Protein AF-A0A6V7ILH0-F1 (afdb_monomer)

pLDDT: mean 82.5, std 19.29, range [26.38, 97.38]

InterPro domains:
  IPR001412 Aminoacyl-tRNA synthetase, class I, conserved site [PS00178] (228-239)
  IPR007638 Glutaminyl-tRNA synthetase, class Ib, non-specific RNA-binding domain 2 [PF04557] (127-212)
  IPR007639 Glutaminyl-tRNA synthetase, class Ib, non-specific RNA-binding domain, N-terminal [PF04558] (7-124)
  IPR014729 Rossmann-like alpha/beta/alpha sandwich fold [G3DSA:3.40.50.620] (177-258)
  IPR020058 Glutamyl/glutaminyl-tRNA synthetase, class Ib, catalytic domain [PF00749] (221-258)
  IPR042558 Glutaminyl-tRNA synthetase, class Ib, non-specific RNA-binding domain, N-terminal, subdomain 1 [G3DSA:1.10.8.1290] (1-77)
  IPR042559 Glutaminyl-tRNA synthetase, class Ib, non-specific RNA-binding domain, N-terminal, subdomain 2 [G3DSA:1.10.10.2420] (79-148)
  IPR050132 Glutamine/Glutamate--tRNA Ligase [PTHR43097] (15-258)

Foldseek 3Di:
DPPPDDPDDPQLVVLLVLLVVPADPLCVVCNVVVNVCSVVCQQRDSLLSVQLRVVCVVQSPHDDPPVVSSVSSVRPPDDDLVNLLVLLVVVCVVCVVVCQVCPLVDDCPVVLVVSCVVVVPDDSVSNVVSNVVVSCVSRFFDDVVSVPDDDDDDDDDDDDDDDDDDDDDDDDDDDDDDDLLNVLLPDDDDFQLRQVPDPPDDDDPCSNVVSVVSCRGQVRADEFEDDDDPPDDDDPVVVVVCSNGCSNRVSGVHDYYD

Sequence (258 aa):
AKKHVDPIPQDIGILLYHLASKIKNQIINKIDFITAYIAQKKLDTTQRVDAALAHLLDTINQEINIESFEEACGVGVIVTPEQIESEIEKLIKKNIDEIKTKRYKFNAGPLMQEVRSNLKWADGKAIKNEIDLQILDILGPKTEADLAKPVKQKIKQPVEKKIDEIKKNDNSTAPTAKTIAEVMAKVQFHKPGENYKTEGYVVTPNTHRLLEEHLKITGGKVITRFPPEPNGILHIGHAKAININFGYAAANNGICYL

Secondary structure (DSSP, 8-state):
----PPPPPHHHHHHHHHHHHH--GGGGGGHHHHHHHHHTTSS-SHHHHHHHHHHHHHTTTS---HHHHHHHTTTT-PPPHHHHHHHHHHHHHHTHHHHHHHGGGS--HHHHHHHHHHSTTS-HHHHHHHHHHHHHHHH-SPPHHHHS--------------PPP----------S---HHHHHTTS-PPPTT-GGGSTTPPP-TTHHHHHHHHHHHHTT--EEE----TT----HHHHHHHHHHHHHHHHTT-EEE-

Structure (mmCIF, N/CA/C/O backbone):
data_AF-A0A6V7ILH0-F1
#
_entry.id   AF-A0A6V7ILH0-F1
#
loop_
_atom_site.group_PDB
_atom_site.id
_atom_site.type_symbol
_atom_site.label_atom_id
_atom_site.label_alt_id
_atom_site.label_comp_id
_atom_site.label_asym_id
_atom_site.label_entity_id
_atom_site.label_seq_id
_atom_site.pdbx_PDB_ins_code
_atom_site.Cartn_x
_atom_site.Cartn_y
_atom_site.Cartn_z
_atom_site.occupancy
_atom_site.B_iso_or_equiv
_atom_site.auth_seq_id
_atom_site.auth_comp_id
_atom_site.auth_asym_id
_atom_site.auth_atom_id
_atom_site.pdbx_PDB_model_num
ATOM 1 N N . ALA A 1 1 ? -32.234 -22.946 17.025 1.00 43.12 1 ALA A N 1
ATOM 2 C CA . ALA A 1 1 ? -31.497 -22.579 15.799 1.00 43.12 1 ALA A CA 1
ATOM 3 C C . ALA A 1 1 ? -30.035 -22.336 16.162 1.00 43.12 1 ALA A C 1
ATOM 5 O O . ALA A 1 1 ? -29.751 -21.371 16.861 1.00 43.12 1 ALA A O 1
ATOM 6 N N . LYS A 1 2 ? -29.115 -23.238 15.790 1.00 48.00 2 LYS A N 1
ATOM 7 C CA . LYS A 1 2 ? -27.675 -22.985 15.948 1.00 48.00 2 LYS A CA 1
ATOM 8 C C . LYS A 1 2 ? -27.310 -21.906 14.928 1.00 48.00 2 LYS A C 1
ATOM 10 O O . LYS A 1 2 ? -27.359 -22.182 13.735 1.00 48.00 2 LYS A O 1
ATOM 15 N N . LYS A 1 3 ? -27.043 -20.675 15.377 1.00 52.16 3 LYS A N 1
ATOM 16 C CA . LYS A 1 3 ? -26.452 -19.649 14.509 1.00 52.16 3 LYS A CA 1
ATOM 17 C C . LYS A 1 3 ? -25.131 -20.232 14.005 1.00 52.16 3 LYS A C 1
ATOM 19 O O . LYS A 1 3 ? -24.259 -20.518 14.820 1.00 52.16 3 LYS A O 1
ATOM 24 N N . HIS A 1 4 ? -25.024 -20.482 12.703 1.00 53.94 4 HIS A N 1
ATOM 25 C CA . HIS A 1 4 ? -23.733 -20.720 12.068 1.00 53.94 4 HIS A CA 1
ATOM 26 C C . HIS A 1 4 ? -22.926 -19.439 12.285 1.00 53.94 4 HIS A C 1
ATOM 28 O O . HIS A 1 4 ? -23.247 -18.404 11.712 1.00 53.94 4 HIS A O 1
ATOM 34 N N . VAL A 1 5 ? -21.984 -19.479 13.224 1.00 70.81 5 VAL A N 1
ATOM 35 C CA . VAL A 1 5 ? -21.010 -18.408 13.409 1.00 70.81 5 VAL A CA 1
ATOM 36 C C . VAL A 1 5 ? -19.870 -18.752 12.471 1.00 70.81 5 VAL A C 1
ATOM 38 O O . VAL A 1 5 ? -19.295 -19.837 12.585 1.00 70.81 5 VAL A O 1
ATOM 41 N N . ASP A 1 6 ? -19.610 -17.874 11.508 1.00 77.81 6 ASP A N 1
ATOM 42 C CA . ASP A 1 6 ? -18.489 -18.043 10.595 1.00 77.81 6 ASP A CA 1
ATOM 43 C C . ASP A 1 6 ? -17.178 -18.159 11.390 1.00 77.81 6 ASP A C 1
ATOM 45 O 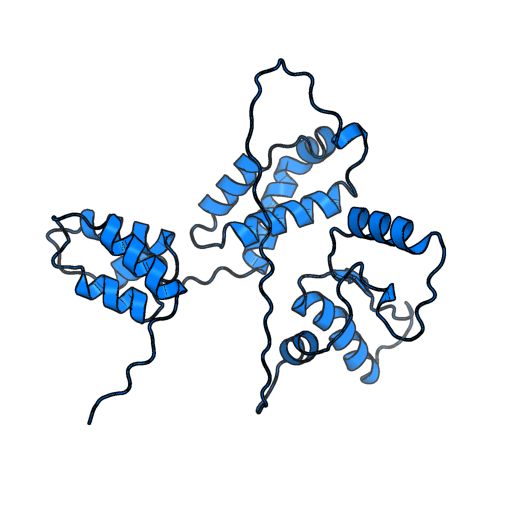O . ASP A 1 6 ? -17.027 -17.526 12.443 1.00 77.81 6 ASP A O 1
ATOM 49 N N . PRO A 1 7 ? -16.231 -18.994 10.933 1.00 85.56 7 PRO A N 1
ATOM 50 C CA . PRO A 1 7 ? -14.952 -19.148 11.607 1.00 85.56 7 PRO A CA 1
ATOM 51 C C . PRO A 1 7 ? -14.226 -17.802 11.685 1.00 85.56 7 PRO A C 1
ATOM 53 O O . PRO A 1 7 ? -14.228 -17.025 10.730 1.00 85.56 7 PRO A O 1
ATOM 56 N N . ILE A 1 8 ? -13.593 -17.537 12.832 1.00 85.38 8 ILE A N 1
ATOM 57 C CA . ILE A 1 8 ? -12.862 -16.289 13.062 1.00 85.38 8 ILE A CA 1
ATOM 58 C C . ILE A 1 8 ? -11.715 -16.191 12.039 1.00 85.38 8 ILE A C 1
ATOM 60 O O . ILE A 1 8 ? -10.866 -17.086 11.997 1.00 85.38 8 ILE A O 1
ATOM 64 N N . PRO A 1 9 ? -11.662 -15.116 11.233 1.00 90.00 9 PRO A N 1
ATOM 65 C CA . PRO A 1 9 ? -10.566 -14.862 10.307 1.00 90.00 9 PRO A CA 1
ATOM 66 C C . PRO A 1 9 ? -9.197 -14.807 11.007 1.00 90.00 9 PRO A C 1
ATOM 68 O O . PRO A 1 9 ? -9.079 -14.344 12.144 1.00 90.00 9 PRO A O 1
ATOM 71 N N . GLN A 1 10 ? -8.142 -15.267 10.328 1.00 89.94 10 GLN A N 1
ATOM 72 C CA . GLN A 1 10 ? -6.796 -15.361 10.909 1.00 89.94 10 GLN A CA 1
ATOM 73 C C . GLN A 1 10 ? -6.235 -13.995 11.345 1.00 89.94 10 GLN A C 1
ATOM 75 O O . GLN A 1 10 ? -5.580 -13.903 12.381 1.00 89.94 10 GLN A O 1
ATOM 80 N N . ASP A 1 11 ? -6.515 -12.939 10.583 1.00 88.62 11 ASP A N 1
ATOM 81 C CA . ASP A 1 11 ? -6.181 -11.544 10.891 1.00 88.62 11 ASP A CA 1
ATOM 82 C C . ASP A 1 11 ? -6.790 -11.096 12.226 1.00 88.62 11 ASP A C 1
ATOM 84 O O . ASP A 1 11 ? -6.078 -10.588 13.093 1.00 88.62 11 ASP A O 1
ATOM 88 N N . ILE A 1 12 ? -8.076 -11.382 12.441 1.00 92.69 12 ILE A N 1
ATOM 89 C CA . ILE A 1 12 ? -8.770 -11.096 13.704 1.00 92.69 12 ILE A CA 1
ATOM 90 C C . ILE A 1 12 ? -8.167 -11.923 14.847 1.00 92.69 12 ILE A C 1
ATOM 92 O O . ILE A 1 12 ? -7.917 -11.392 15.927 1.00 92.69 12 ILE A O 1
ATOM 96 N N . GLY A 1 13 ? -7.870 -13.203 14.608 1.00 92.88 13 GLY A N 1
ATOM 97 C CA . GLY A 1 13 ? -7.243 -14.078 15.603 1.00 92.88 13 GLY A CA 1
ATOM 98 C C . GLY A 1 13 ? -5.894 -13.553 16.109 1.00 92.88 13 GLY A C 1
ATOM 99 O O . GLY A 1 13 ? -5.632 -13.591 17.311 1.00 92.88 13 GLY A O 1
ATOM 100 N N . ILE A 1 14 ? -5.063 -13.000 15.219 1.00 94.12 14 ILE A N 1
ATOM 101 C CA . ILE A 1 14 ? -3.776 -12.384 15.583 1.00 94.12 14 ILE A CA 1
ATOM 102 C C . ILE A 1 14 ? -3.989 -11.164 16.488 1.00 94.12 14 ILE A C 1
ATOM 104 O O . ILE A 1 14 ? -3.273 -11.002 17.477 1.00 94.12 14 ILE A O 1
ATOM 108 N N . LEU A 1 15 ? -4.982 -10.322 16.191 1.00 95.06 15 LEU A N 1
ATOM 109 C CA . LEU A 1 15 ? -5.289 -9.133 16.992 1.00 95.06 15 LEU A CA 1
ATOM 110 C C . LEU A 1 15 ? -5.867 -9.488 18.363 1.00 95.06 15 LEU A C 1
ATOM 112 O O . LEU A 1 15 ? -5.502 -8.863 19.357 1.00 95.06 15 LEU A O 1
ATOM 116 N N . LEU A 1 16 ? -6.717 -10.514 18.438 1.00 94.81 16 LEU A N 1
ATOM 117 C CA . LEU A 1 16 ? -7.245 -11.024 19.705 1.00 94.81 16 LEU A CA 1
ATOM 118 C C . LEU A 1 16 ? -6.139 -11.626 20.576 1.00 94.81 16 LEU A C 1
ATOM 120 O O . LEU A 1 16 ? -6.090 -11.361 21.776 1.00 94.81 16 LEU A O 1
ATOM 124 N N . TYR A 1 17 ? -5.217 -12.382 19.975 1.00 95.00 17 TYR A N 1
ATOM 125 C CA . TYR A 1 17 ? -4.030 -12.877 20.671 1.00 95.00 17 TYR A CA 1
ATOM 126 C C . TYR A 1 17 ? -3.162 -11.721 21.190 1.00 95.00 17 TYR A C 1
ATOM 128 O O . TYR A 1 17 ? -2.746 -11.720 22.349 1.00 95.00 17 TYR A O 1
ATOM 136 N N . HIS A 1 18 ? -2.936 -10.704 20.354 1.00 95.69 18 HIS A N 1
ATOM 137 C CA . HIS A 1 18 ? -2.173 -9.512 20.726 1.00 95.69 18 HIS A CA 1
ATOM 138 C C . HIS A 1 18 ? -2.821 -8.767 21.899 1.00 95.69 18 HIS A C 1
ATOM 140 O O . HIS A 1 18 ? -2.137 -8.470 22.879 1.00 95.69 18 HIS A O 1
ATOM 146 N N . LEU A 1 19 ? -4.141 -8.553 21.847 1.00 95.06 19 LEU A N 1
ATOM 147 C CA . LEU A 1 19 ? -4.931 -7.980 22.938 1.00 95.06 19 LEU A CA 1
ATOM 148 C C . LEU A 1 19 ? -4.752 -8.781 24.234 1.00 95.06 19 LEU A C 1
ATOM 150 O O . LEU A 1 19 ? -4.367 -8.213 25.255 1.00 95.06 19 LEU A O 1
ATOM 154 N N . ALA A 1 20 ? -4.978 -10.096 24.187 1.00 93.81 20 ALA A N 1
ATOM 155 C CA . ALA A 1 20 ? -4.881 -10.964 25.359 1.00 93.81 20 ALA A CA 1
ATOM 156 C C . ALA A 1 20 ? -3.475 -10.960 25.983 1.00 93.81 20 ALA A C 1
ATOM 158 O O . ALA A 1 20 ? -3.341 -11.018 27.201 1.00 93.81 20 ALA A O 1
ATOM 159 N N . SER A 1 21 ? -2.427 -10.848 25.161 1.00 94.81 21 SER A N 1
ATOM 160 C CA . SER A 1 21 ? -1.034 -10.829 25.627 1.00 94.81 21 SER A CA 1
ATOM 161 C C . SER A 1 21 ? -0.601 -9.514 26.288 1.00 94.81 21 SER A C 1
ATOM 163 O O . SER A 1 21 ? 0.359 -9.508 27.058 1.00 94.81 21 SER A O 1
ATOM 165 N N . LYS A 1 22 ? -1.278 -8.397 25.985 1.00 94.19 22 LYS A N 1
ATOM 166 C CA . LYS A 1 22 ? -0.865 -7.047 26.407 1.00 94.19 22 LYS A CA 1
ATOM 167 C C . LYS A 1 22 ? -1.838 -6.342 27.345 1.00 94.19 22 LYS A C 1
ATOM 169 O O . LYS A 1 22 ? -1.458 -5.336 27.950 1.00 94.19 22 LYS A O 1
ATOM 174 N N . ILE A 1 23 ? -3.078 -6.815 27.453 1.00 93.12 23 ILE A N 1
ATOM 175 C CA . ILE A 1 23 ? -4.061 -6.212 28.349 1.00 93.12 23 ILE A CA 1
ATOM 176 C C . ILE A 1 23 ? -3.568 -6.287 29.797 1.00 93.12 23 ILE A C 1
ATOM 178 O O . ILE A 1 23 ? -3.063 -7.311 30.254 1.00 93.12 23 ILE A O 1
ATOM 182 N N . LYS A 1 24 ? -3.690 -5.175 30.524 1.00 92.31 24 LYS A N 1
ATOM 183 C CA . LYS A 1 24 ? -3.301 -5.111 31.934 1.00 92.31 24 LYS A CA 1
ATOM 184 C C . LYS A 1 24 ? -4.524 -5.270 32.831 1.00 92.31 24 LYS A C 1
ATOM 186 O O . LYS A 1 24 ? -5.625 -4.859 32.465 1.00 92.31 24 LYS A O 1
ATOM 191 N N . ASN A 1 25 ? -4.317 -5.787 34.041 1.00 90.12 25 ASN A N 1
ATOM 192 C CA . ASN A 1 25 ? -5.394 -6.047 35.004 1.00 90.12 25 ASN A CA 1
ATOM 193 C C . ASN A 1 25 ? -6.234 -4.802 35.338 1.00 90.12 25 ASN A C 1
ATOM 195 O O . ASN A 1 25 ? -7.412 -4.939 35.643 1.00 90.12 25 ASN A O 1
ATOM 199 N N . GLN A 1 26 ? -5.661 -3.596 35.242 1.00 89.44 26 GLN A N 1
ATOM 200 C CA . GLN A 1 26 ? -6.371 -2.339 35.509 1.00 89.44 26 GLN A CA 1
ATOM 201 C C . GLN A 1 26 ? -7.536 -2.072 34.543 1.00 89.44 26 GLN A C 1
ATOM 203 O O . GLN A 1 26 ? -8.453 -1.342 34.898 1.00 89.44 26 GLN A O 1
ATOM 208 N N . ILE A 1 27 ? -7.494 -2.632 33.330 1.00 89.75 27 ILE A N 1
ATOM 209 C CA . ILE A 1 27 ? -8.480 -2.385 32.264 1.00 89.75 27 ILE A CA 1
ATOM 210 C C . ILE A 1 27 ? -9.150 -3.675 31.782 1.00 89.75 27 ILE A C 1
ATOM 212 O O . ILE A 1 27 ? -9.781 -3.695 30.727 1.00 89.75 27 ILE A O 1
ATOM 216 N N . ILE A 1 28 ? -9.017 -4.768 32.539 1.00 89.12 28 ILE A N 1
ATOM 217 C CA . ILE A 1 28 ? -9.540 -6.083 32.147 1.00 89.12 28 ILE A CA 1
ATOM 218 C C . ILE A 1 28 ? -11.067 -6.088 32.013 1.00 89.12 28 ILE A C 1
ATOM 220 O O . ILE A 1 28 ? -11.615 -6.774 31.160 1.00 89.12 28 ILE A O 1
ATOM 224 N N . ASN A 1 29 ? -11.754 -5.250 32.789 1.00 88.94 29 ASN A N 1
ATOM 225 C CA . ASN A 1 29 ? -13.195 -5.020 32.690 1.00 88.94 29 ASN A CA 1
ATOM 226 C C . ASN A 1 29 ? -13.624 -4.392 31.351 1.00 88.94 29 ASN A C 1
ATOM 228 O O . ASN A 1 29 ? -14.798 -4.458 31.004 1.00 88.94 29 ASN A O 1
ATOM 232 N N . LYS A 1 30 ? -12.696 -3.795 30.592 1.00 89.19 30 LYS A N 1
ATOM 233 C CA . LYS A 1 30 ? -12.950 -3.189 29.276 1.00 89.19 30 LYS A CA 1
ATOM 234 C C . LYS A 1 30 ? -12.625 -4.143 28.111 1.00 89.19 30 LYS A C 1
ATOM 236 O O . LYS A 1 30 ? -12.673 -3.730 26.954 1.00 89.19 30 LYS A O 1
ATOM 241 N N . ILE A 1 31 ? -12.305 -5.416 28.381 1.00 91.50 31 ILE A N 1
ATOM 242 C CA . ILE A 1 31 ? -11.907 -6.390 27.349 1.00 91.50 31 ILE A CA 1
ATOM 243 C C . ILE A 1 31 ? -13.011 -6.658 26.319 1.00 91.50 31 ILE A C 1
ATOM 245 O O . ILE A 1 31 ? -12.722 -6.726 25.123 1.00 91.50 31 ILE A O 1
ATOM 249 N N . ASP A 1 32 ? -14.270 -6.739 26.755 1.00 91.50 32 ASP A N 1
ATOM 250 C CA . ASP A 1 32 ? -15.415 -7.010 25.875 1.00 91.50 32 ASP A CA 1
ATOM 251 C C . ASP A 1 32 ? -15.605 -5.887 24.851 1.00 91.50 32 ASP A C 1
ATOM 253 O O . ASP A 1 32 ? -15.868 -6.137 23.673 1.00 91.50 32 ASP A O 1
ATOM 257 N N . PHE A 1 33 ? -15.378 -4.643 25.283 1.00 91.62 33 PHE A N 1
ATOM 258 C CA . PHE A 1 33 ? -15.447 -3.463 24.430 1.00 91.62 33 PHE A CA 1
ATOM 259 C C . PHE A 1 33 ? -14.393 -3.513 23.314 1.00 91.62 33 PHE A C 1
ATOM 261 O O . PHE A 1 33 ? -14.734 -3.391 22.139 1.00 91.62 33 PHE A O 1
ATOM 268 N N . ILE A 1 34 ? -13.123 -3.771 23.648 1.00 93.19 34 ILE A N 1
ATOM 269 C CA . ILE A 1 34 ? -12.046 -3.843 22.643 1.00 93.19 34 ILE A CA 1
ATOM 270 C C . ILE A 1 34 ? -12.256 -5.040 21.707 1.00 93.19 34 ILE A C 1
ATOM 272 O O . ILE A 1 34 ? -12.081 -4.925 20.494 1.00 93.19 34 ILE A O 1
ATOM 276 N N . THR A 1 35 ? -12.682 -6.180 22.254 1.00 93.88 35 THR A N 1
ATOM 277 C CA . THR A 1 35 ? -12.962 -7.397 21.480 1.00 93.88 35 THR A CA 1
ATOM 278 C C . THR A 1 35 ? -14.053 -7.148 20.439 1.00 93.88 35 THR A C 1
ATOM 280 O O . THR A 1 35 ? -13.906 -7.562 19.288 1.00 93.88 35 THR A O 1
ATOM 283 N N . ALA A 1 36 ? -15.107 -6.403 20.793 1.00 93.44 36 ALA A N 1
ATOM 284 C CA . ALA A 1 36 ? -16.146 -5.999 19.849 1.00 93.44 36 ALA A CA 1
ATOM 285 C C . ALA A 1 36 ? -15.599 -5.099 18.726 1.00 93.44 36 ALA A C 1
ATOM 287 O O . ALA A 1 36 ? -15.953 -5.293 17.563 1.00 93.44 36 ALA A O 1
ATOM 288 N N . TYR A 1 37 ? -14.702 -4.160 19.037 1.00 94.62 37 TYR A N 1
ATOM 289 C CA . TYR A 1 37 ? -14.072 -3.285 18.039 1.00 94.62 37 TYR A CA 1
ATOM 290 C C . TYR A 1 37 ? -13.141 -4.035 17.077 1.00 94.62 37 TYR A C 1
ATOM 292 O O . TYR A 1 37 ? -13.103 -3.718 15.885 1.00 94.62 37 TYR A O 1
ATOM 300 N N . ILE A 1 38 ? -12.418 -5.042 17.572 1.00 94.62 38 ILE A N 1
ATOM 301 C CA . ILE A 1 38 ? -11.600 -5.933 16.739 1.00 94.62 38 ILE A CA 1
ATOM 302 C C . ILE A 1 38 ? -12.510 -6.788 15.844 1.00 94.62 38 ILE A C 1
ATOM 304 O O . ILE A 1 38 ? -12.284 -6.877 14.638 1.00 94.62 38 ILE A O 1
ATOM 308 N N . ALA A 1 39 ? -13.585 -7.360 16.398 1.00 91.94 39 ALA A N 1
ATOM 309 C CA . ALA A 1 39 ? -14.546 -8.159 15.635 1.00 91.94 39 ALA A CA 1
ATOM 310 C C . ALA A 1 39 ? -15.246 -7.346 14.527 1.00 91.94 39 ALA A C 1
ATOM 312 O O . ALA A 1 39 ? -15.494 -7.863 13.440 1.00 91.94 39 ALA A O 1
ATOM 313 N N . GLN A 1 40 ? -15.513 -6.060 14.777 1.00 91.38 40 GLN A N 1
ATOM 314 C CA . GLN A 1 40 ? -16.077 -5.119 13.802 1.00 91.38 40 GLN A CA 1
ATOM 315 C C . GLN A 1 40 ? -15.047 -4.566 12.802 1.00 91.38 40 GLN A C 1
ATOM 317 O O . GLN A 1 40 ? -15.411 -3.750 11.960 1.00 91.38 40 GLN A O 1
ATOM 322 N N . LYS A 1 41 ? -13.771 -4.971 12.884 1.00 91.19 41 LYS A N 1
ATOM 323 C CA . LYS A 1 41 ? -12.661 -4.449 12.063 1.00 91.19 41 LYS A CA 1
ATOM 324 C C . LYS A 1 41 ? -12.431 -2.935 12.184 1.00 91.19 41 LYS A C 1
ATOM 326 O O . LYS A 1 41 ? -11.828 -2.330 11.305 1.00 91.19 41 LYS A O 1
ATOM 331 N N . LYS A 1 42 ? -12.866 -2.315 13.286 1.00 92.06 42 LYS A N 1
ATOM 332 C CA . LYS A 1 42 ? -12.530 -0.917 13.608 1.00 92.06 42 LYS A CA 1
ATOM 333 C C . LYS A 1 42 ? -11.075 -0.797 14.072 1.00 92.06 42 LYS A C 1
ATOM 335 O O . LYS A 1 42 ? -10.361 0.132 13.696 1.00 92.06 42 LYS A O 1
ATOM 340 N N . LEU A 1 43 ? -10.634 -1.775 14.864 1.00 93.38 43 LEU A N 1
ATOM 341 C CA . LEU A 1 43 ? -9.238 -1.975 15.249 1.00 93.38 43 LEU A CA 1
ATOM 342 C C . LEU A 1 43 ? -8.684 -3.138 14.423 1.00 93.38 43 LEU A C 1
ATOM 344 O O . LEU A 1 43 ? -8.825 -4.297 14.792 1.00 93.38 43 LEU A O 1
ATOM 348 N N . ASP A 1 44 ? -8.108 -2.809 13.276 1.00 92.31 44 ASP A N 1
ATOM 349 C CA . ASP A 1 44 ? -7.647 -3.727 12.225 1.00 92.31 44 ASP A CA 1
ATOM 350 C C . ASP A 1 44 ? -6.124 -3.959 12.235 1.00 92.31 44 ASP A C 1
ATOM 352 O O . ASP A 1 44 ? -5.611 -4.812 11.513 1.00 92.31 44 ASP A O 1
ATOM 356 N N . THR A 1 45 ? -5.385 -3.225 13.068 1.00 92.06 45 THR A N 1
ATOM 357 C CA . THR A 1 45 ? -3.926 -3.314 13.177 1.00 92.06 45 THR A CA 1
ATOM 358 C C . THR A 1 45 ? -3.480 -3.378 14.633 1.00 92.06 45 THR A C 1
ATOM 360 O O . THR A 1 45 ? -4.119 -2.832 15.536 1.00 92.06 45 THR A O 1
ATOM 363 N N . THR A 1 46 ? -2.327 -4.006 14.875 1.00 92.50 46 THR A N 1
ATOM 364 C CA . THR A 1 46 ? -1.725 -4.102 16.216 1.00 92.50 46 THR A CA 1
ATOM 365 C C . THR A 1 46 ? -1.425 -2.729 16.813 1.00 92.50 46 THR A C 1
ATOM 367 O O . THR A 1 46 ? -1.564 -2.542 18.017 1.00 92.50 46 THR A O 1
ATOM 370 N N . GLN A 1 47 ? -1.081 -1.750 15.974 1.00 91.88 47 GLN A N 1
ATOM 371 C CA . GLN A 1 47 ? -0.820 -0.376 16.392 1.00 91.88 47 GLN A CA 1
ATOM 372 C C . GLN A 1 47 ? -2.078 0.322 16.919 1.00 91.88 47 GLN A C 1
ATOM 374 O O . GLN A 1 47 ? -2.002 1.028 17.924 1.00 91.88 47 GLN A O 1
ATOM 379 N N . ARG A 1 48 ? -3.238 0.106 16.283 1.00 94.00 48 ARG A N 1
ATOM 380 C CA . ARG A 1 48 ? -4.520 0.619 16.786 1.00 94.00 48 ARG A CA 1
ATOM 381 C C . ARG A 1 48 ? -4.920 -0.055 18.097 1.00 94.00 48 ARG A C 1
ATOM 383 O O . ARG A 1 48 ? -5.385 0.625 19.003 1.00 94.00 48 ARG A O 1
ATOM 390 N N . VAL A 1 49 ? -4.675 -1.361 18.240 1.00 94.25 49 VAL A N 1
ATOM 391 C CA . VAL A 1 49 ? -4.904 -2.079 19.509 1.00 94.25 49 VAL A CA 1
ATOM 392 C C . VAL A 1 49 ? -3.987 -1.554 20.620 1.00 94.25 49 VAL A C 1
ATOM 394 O O . VAL A 1 49 ? -4.452 -1.310 21.729 1.00 94.25 49 VAL A O 1
ATOM 397 N N . ASP A 1 50 ? -2.705 -1.316 20.335 1.00 94.31 50 ASP A N 1
ATOM 398 C CA . ASP A 1 50 ? -1.768 -0.738 21.306 1.00 94.31 50 ASP A CA 1
ATOM 399 C C . ASP A 1 50 ? -2.186 0.687 21.719 1.00 94.31 50 ASP A C 1
ATOM 401 O O . ASP A 1 50 ? -2.127 1.026 22.902 1.00 94.31 50 ASP A O 1
ATOM 405 N N . ALA A 1 51 ? -2.662 1.505 20.772 1.00 94.00 51 ALA A N 1
ATOM 406 C CA . ALA A 1 51 ? -3.199 2.836 21.057 1.00 94.00 51 ALA A CA 1
ATOM 407 C C . ALA A 1 51 ? -4.476 2.780 21.913 1.00 94.00 51 ALA A C 1
ATOM 409 O O . ALA A 1 51 ? -4.602 3.549 22.864 1.00 94.00 51 ALA A O 1
ATOM 410 N N . ALA A 1 52 ? -5.373 1.829 21.633 1.00 93.81 52 ALA A N 1
ATOM 411 C CA . ALA A 1 52 ? -6.568 1.585 22.436 1.00 93.81 52 ALA A CA 1
ATOM 412 C C . ALA A 1 52 ? -6.217 1.213 23.878 1.00 93.81 52 ALA A C 1
ATOM 414 O O . ALA A 1 52 ? -6.760 1.788 24.819 1.00 93.81 52 ALA A O 1
ATOM 415 N N . LEU A 1 53 ? -5.270 0.291 24.067 1.00 93.38 53 LEU A N 1
ATOM 416 C CA . LEU A 1 53 ? -4.814 -0.106 25.398 1.00 93.38 53 LEU A CA 1
ATOM 417 C C . LEU A 1 53 ? -4.174 1.061 26.158 1.00 93.38 53 LEU A C 1
ATOM 419 O O . LEU A 1 53 ? -4.431 1.212 27.350 1.00 93.38 53 LEU A O 1
ATOM 423 N N . ALA A 1 54 ? -3.376 1.894 25.483 1.00 93.38 54 ALA A N 1
ATOM 424 C CA . ALA A 1 54 ? -2.780 3.084 26.086 1.00 93.38 54 ALA A CA 1
ATOM 425 C C . ALA A 1 54 ? -3.852 4.097 26.523 1.00 93.38 54 ALA A C 1
ATOM 427 O O . ALA A 1 54 ? -3.890 4.475 27.689 1.00 93.38 54 ALA A O 1
ATOM 428 N N . HIS A 1 55 ? -4.790 4.445 25.637 1.00 93.06 55 HIS A N 1
ATOM 429 C CA . HIS A 1 55 ? -5.856 5.399 25.948 1.00 93.06 55 HIS A CA 1
ATOM 430 C C . HIS A 1 55 ? -6.745 4.927 27.110 1.00 93.06 55 HIS A C 1
ATOM 432 O O . HIS A 1 55 ? -7.120 5.714 27.978 1.00 93.06 55 HIS A O 1
ATOM 438 N N . LEU A 1 56 ? -7.057 3.628 27.173 1.00 90.62 56 LEU A N 1
ATOM 439 C CA . LEU A 1 56 ? -7.861 3.062 28.259 1.00 90.62 56 LEU A CA 1
ATOM 440 C C . LEU A 1 56 ? -7.129 3.032 29.604 1.00 90.62 56 LEU A C 1
ATOM 442 O O . LEU A 1 56 ? -7.790 3.101 30.643 1.00 90.62 56 LEU A O 1
ATOM 446 N N . LEU A 1 57 ? -5.796 2.929 29.591 1.00 90.81 57 LEU A N 1
ATOM 447 C CA . LEU A 1 57 ? -4.961 3.065 30.786 1.00 90.81 57 LEU A CA 1
ATOM 448 C C . LEU A 1 57 ? -4.867 4.520 31.261 1.00 90.81 57 LEU A C 1
ATOM 450 O O . LEU A 1 57 ? -4.789 4.752 32.464 1.00 90.81 57 LEU A O 1
ATOM 454 N N . ASP A 1 58 ? -4.931 5.488 30.353 1.00 88.62 58 ASP A N 1
ATOM 455 C CA . ASP A 1 58 ? -4.941 6.909 30.718 1.00 88.62 58 ASP A CA 1
ATOM 456 C C . ASP A 1 58 ? -6.314 7.352 31.270 1.00 88.62 58 ASP A C 1
ATOM 458 O O . ASP A 1 58 ? -6.406 8.294 32.055 1.00 88.62 58 ASP A O 1
ATOM 462 N N . THR A 1 59 ? -7.387 6.624 30.935 1.00 86.50 59 THR A N 1
ATOM 463 C CA . THR A 1 59 ? -8.788 6.918 31.309 1.00 86.50 59 THR A CA 1
ATOM 464 C C . THR A 1 59 ? -9.418 5.846 32.216 1.00 86.50 59 THR A C 1
ATOM 466 O O . THR A 1 59 ? -10.606 5.527 32.113 1.00 86.50 59 THR A O 1
ATOM 469 N N . ILE A 1 60 ? -8.643 5.246 33.131 1.00 80.69 60 ILE A N 1
ATOM 470 C CA . ILE A 1 60 ? -9.097 4.109 33.969 1.00 80.69 60 ILE A CA 1
ATOM 471 C C . ILE A 1 60 ? -10.387 4.420 34.750 1.00 80.69 60 ILE A C 1
ATOM 473 O O . ILE A 1 60 ? -11.287 3.583 34.774 1.00 80.69 60 ILE A O 1
ATOM 477 N N . ASN A 1 61 ? -10.502 5.620 35.328 1.00 76.12 61 ASN A N 1
ATOM 478 C CA . ASN A 1 61 ? -11.611 6.009 36.216 1.00 76.12 61 ASN A CA 1
ATOM 479 C C . ASN A 1 61 ? -12.739 6.790 35.519 1.00 76.12 61 ASN A C 1
ATOM 481 O O . ASN A 1 61 ? -13.622 7.314 36.194 1.00 76.12 61 ASN A O 1
ATOM 485 N N . GLN A 1 62 ? -12.691 6.922 34.193 1.00 78.56 62 GLN A N 1
ATOM 486 C CA . GLN A 1 62 ? -13.685 7.663 33.419 1.00 78.56 62 GLN A CA 1
ATOM 487 C C . GLN A 1 62 ? -14.554 6.699 32.609 1.00 78.56 62 GLN A C 1
ATOM 489 O O . GLN A 1 62 ? -14.099 5.627 32.189 1.00 78.56 62 GLN A O 1
ATOM 494 N N . GLU A 1 63 ? -15.811 7.085 32.386 1.00 80.12 63 GLU A N 1
ATOM 495 C CA . GLU A 1 63 ? -16.649 6.423 31.389 1.00 80.12 63 GLU A CA 1
ATOM 496 C C . GLU A 1 63 ? -16.004 6.550 30.007 1.00 80.12 63 GLU A C 1
ATOM 498 O O . GLU A 1 63 ? -15.340 7.542 29.695 1.00 80.12 63 GLU A O 1
ATOM 503 N N . ILE A 1 64 ? -16.163 5.515 29.182 1.00 82.31 64 ILE A N 1
ATOM 504 C CA . ILE A 1 64 ? -15.541 5.477 27.860 1.00 82.31 64 ILE A CA 1
ATOM 505 C C . ILE A 1 64 ? -16.248 6.499 26.971 1.00 82.31 64 ILE A C 1
ATOM 507 O O . ILE A 1 64 ? -17.351 6.254 26.483 1.00 82.31 64 ILE A O 1
ATOM 511 N N . ASN A 1 65 ? -15.591 7.631 26.728 1.00 88.81 65 ASN A N 1
ATOM 512 C CA . ASN A 1 65 ? -15.996 8.541 25.672 1.00 88.81 65 ASN A CA 1
ATOM 513 C C . ASN A 1 65 ? -15.634 7.906 24.321 1.00 88.81 65 ASN A C 1
ATOM 515 O O . ASN A 1 65 ? -14.458 7.765 23.988 1.00 88.81 65 ASN A O 1
ATOM 519 N N . ILE A 1 66 ? -16.657 7.497 23.567 1.00 88.94 66 ILE A N 1
ATOM 520 C CA . ILE A 1 66 ? -16.489 6.782 22.297 1.00 88.94 66 ILE A CA 1
ATOM 521 C C . ILE A 1 66 ? -15.750 7.643 21.268 1.00 88.94 66 ILE A C 1
ATOM 523 O O . ILE A 1 66 ? -14.863 7.130 20.596 1.00 88.94 66 ILE A O 1
ATOM 527 N N . GLU A 1 67 ? -16.065 8.934 21.172 1.00 89.62 67 GLU A N 1
ATOM 528 C CA . GLU A 1 67 ? -15.458 9.838 20.187 1.00 89.62 67 GLU A CA 1
ATOM 529 C 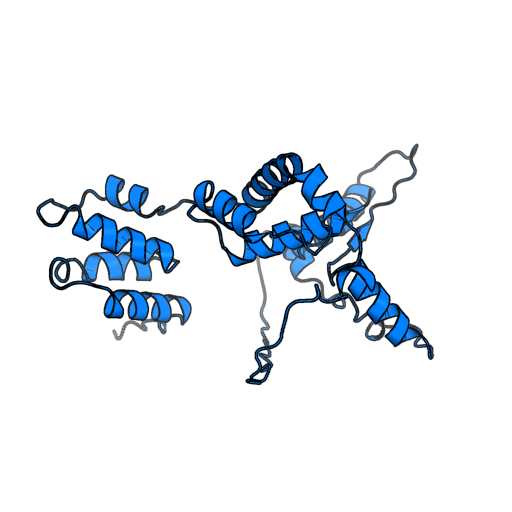C . GLU A 1 67 ? -13.964 10.030 20.462 1.00 89.62 67 GLU A C 1
ATOM 531 O O . GLU A 1 67 ? -13.135 9.819 19.579 1.00 89.62 67 GLU A O 1
ATOM 536 N N . SER A 1 68 ? -13.608 10.331 21.716 1.00 90.62 68 SER A N 1
ATOM 537 C CA . SER A 1 68 ? -12.206 10.495 22.118 1.00 90.62 68 SER A CA 1
ATOM 538 C C . SER A 1 68 ? -11.408 9.197 21.964 1.00 90.62 68 SER A C 1
ATOM 540 O O . SER A 1 68 ? -10.248 9.221 21.545 1.00 90.62 68 SER A O 1
ATOM 542 N N . PHE A 1 69 ? -12.035 8.053 22.251 1.00 92.88 69 PHE A N 1
ATOM 543 C CA . PHE A 1 69 ? -11.425 6.743 22.054 1.00 92.88 69 PHE A CA 1
ATOM 544 C C . PHE A 1 69 ? -11.183 6.443 20.569 1.00 92.88 69 PHE A C 1
ATOM 546 O O . PHE A 1 69 ? -10.077 6.044 20.198 1.00 92.88 69 PHE A O 1
ATOM 553 N N . GLU A 1 70 ? -12.192 6.633 19.713 1.00 93.06 70 GLU A N 1
ATOM 554 C CA . GLU A 1 70 ? -12.082 6.388 18.272 1.00 93.06 70 GLU A CA 1
ATOM 555 C C . GLU A 1 70 ? -11.024 7.297 17.630 1.00 93.06 70 GLU A C 1
ATOM 557 O O . GLU A 1 70 ? -10.198 6.806 16.855 1.00 93.06 70 GLU A O 1
ATOM 562 N N . GLU A 1 71 ? -10.965 8.572 18.026 1.00 91.56 71 GLU A N 1
ATOM 563 C CA . GLU A 1 71 ? -9.945 9.526 17.580 1.00 91.56 71 GLU A CA 1
ATOM 564 C C . GLU A 1 71 ? -8.532 9.101 18.014 1.00 91.56 71 GLU A C 1
ATOM 566 O O . GLU A 1 71 ? -7.621 9.002 17.185 1.00 91.56 71 GLU A O 1
ATOM 571 N N . ALA A 1 72 ? -8.340 8.762 19.294 1.00 90.94 72 ALA A N 1
ATOM 572 C CA . ALA A 1 72 ? -7.040 8.340 19.821 1.00 90.94 72 ALA A CA 1
ATOM 573 C C . ALA A 1 72 ? -6.516 7.051 19.160 1.00 90.94 72 ALA A C 1
ATOM 575 O O . ALA A 1 72 ? -5.302 6.872 18.988 1.00 90.94 72 ALA A O 1
ATOM 576 N N . CYS A 1 73 ? -7.432 6.164 18.768 1.00 92.56 73 CYS A N 1
ATOM 577 C CA . CYS A 1 73 ? -7.135 4.899 18.104 1.00 92.56 73 CYS A CA 1
ATOM 578 C C . CYS A 1 73 ? -7.066 5.007 16.576 1.00 92.56 73 CYS A C 1
ATOM 580 O O . CYS A 1 73 ? -6.733 4.017 15.927 1.00 92.56 73 CYS A O 1
ATOM 582 N N . GLY A 1 74 ? -7.389 6.164 15.988 1.00 91.06 74 GLY A N 1
ATOM 583 C CA . GLY A 1 74 ? -7.435 6.338 14.536 1.00 91.06 74 GLY A CA 1
ATOM 584 C C . GLY A 1 74 ? -8.475 5.455 13.850 1.00 91.06 74 GLY A C 1
ATOM 585 O O . GLY A 1 74 ? -8.251 4.997 12.726 1.00 91.06 74 GLY A O 1
ATOM 586 N N . VAL A 1 75 ? -9.588 5.171 14.527 1.00 91.19 75 VAL A N 1
ATOM 587 C CA . VAL A 1 75 ? -10.699 4.415 13.944 1.00 91.19 75 VAL A CA 1
ATOM 588 C C . VAL A 1 75 ? -11.277 5.223 12.784 1.00 91.19 75 VAL A C 1
ATOM 590 O O . VAL A 1 75 ? -11.538 6.414 12.905 1.00 91.19 75 VAL A O 1
ATOM 593 N N . GLY A 1 76 ? -11.430 4.581 11.626 1.00 86.69 76 GLY A N 1
ATOM 594 C CA . GLY A 1 76 ? -11.921 5.239 10.410 1.00 86.69 76 GLY A CA 1
ATOM 595 C C . GLY A 1 76 ? -10.877 6.068 9.652 1.00 86.69 76 GLY A C 1
ATOM 596 O O . GLY A 1 76 ? -11.167 6.524 8.548 1.00 86.69 76 GLY A O 1
ATOM 597 N N . VAL A 1 77 ? -9.651 6.221 10.170 1.00 89.88 77 VAL A N 1
ATOM 598 C CA . VAL A 1 77 ? -8.575 6.907 9.439 1.00 89.88 77 VAL A CA 1
ATOM 599 C C . VAL A 1 77 ? -8.004 5.976 8.375 1.00 89.88 77 VAL A C 1
ATOM 601 O O . VAL A 1 77 ? -7.311 5.009 8.690 1.00 89.88 77 VAL A O 1
ATOM 604 N N . ILE A 1 78 ? -8.273 6.274 7.107 1.00 88.44 78 ILE A N 1
ATOM 605 C CA . ILE A 1 78 ? -7.715 5.541 5.968 1.00 88.44 78 ILE A CA 1
ATOM 606 C C . ILE A 1 78 ? -6.584 6.374 5.377 1.00 88.44 78 ILE A C 1
ATOM 608 O O . ILE A 1 78 ? -6.814 7.483 4.899 1.00 88.44 78 ILE A O 1
ATOM 612 N N . VAL A 1 79 ? -5.365 5.831 5.404 1.00 90.38 79 VAL A N 1
ATOM 613 C CA . VAL A 1 79 ? -4.230 6.432 4.701 1.00 90.38 79 VAL A CA 1
ATOM 614 C C . VAL A 1 79 ? -4.172 5.862 3.291 1.00 90.38 79 VAL A C 1
ATOM 616 O O . VAL A 1 79 ? -4.046 4.652 3.102 1.00 90.38 79 VAL A O 1
ATOM 619 N N . THR A 1 80 ? -4.282 6.744 2.307 1.00 90.00 80 THR A N 1
ATOM 620 C CA . THR A 1 80 ? -4.272 6.389 0.883 1.00 90.00 80 THR A CA 1
ATOM 621 C C . THR A 1 80 ? -2.840 6.234 0.349 1.00 90.00 80 THR A C 1
ATOM 623 O O . THR A 1 80 ? -1.921 6.868 0.881 1.00 90.00 80 THR A O 1
ATOM 626 N N . PRO A 1 81 ? -2.616 5.412 -0.694 1.00 87.81 81 PR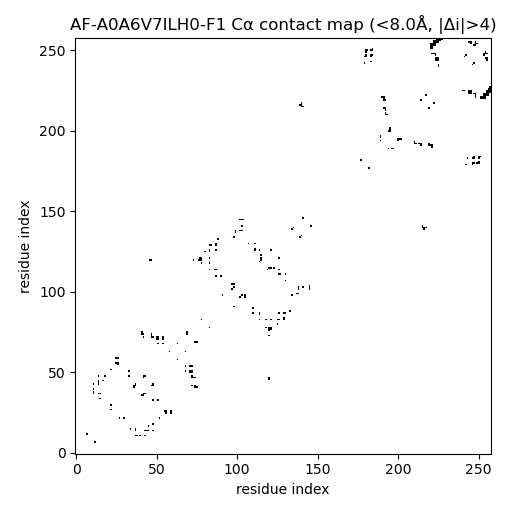O A N 1
ATOM 627 C CA . PRO A 1 81 ? -1.312 5.311 -1.353 1.00 87.81 81 PRO A CA 1
ATOM 628 C C . PRO A 1 81 ? -0.765 6.668 -1.808 1.00 87.81 81 PRO A C 1
ATOM 630 O O . PRO A 1 81 ? 0.411 6.950 -1.606 1.00 87.81 81 PRO A O 1
ATOM 633 N N . GLU A 1 82 ? -1.629 7.544 -2.317 1.00 88.56 82 GLU A N 1
ATOM 634 C CA . GLU A 1 82 ? -1.270 8.873 -2.814 1.00 88.56 82 GLU A CA 1
ATOM 635 C C . GLU A 1 82 ? -0.791 9.796 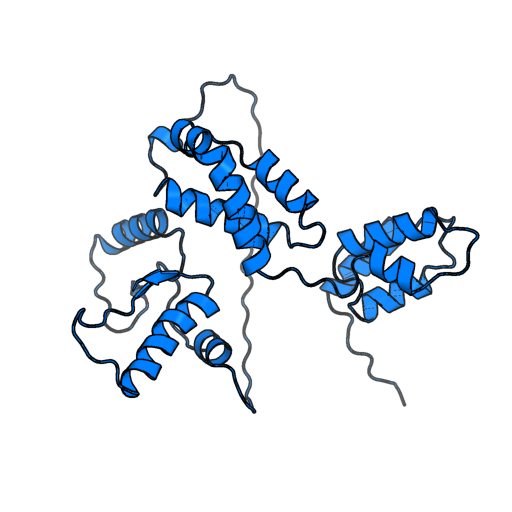-1.682 1.00 88.56 82 GLU A C 1
ATOM 637 O O . GLU A 1 82 ? 0.123 10.602 -1.861 1.00 88.56 82 GLU A O 1
ATOM 642 N N . GLN A 1 83 ? -1.371 9.673 -0.481 1.00 91.62 83 GLN A N 1
ATOM 643 C CA . GLN A 1 83 ? -0.884 10.390 0.702 1.00 91.62 83 GLN A CA 1
ATOM 644 C C . GLN A 1 83 ? 0.508 9.909 1.121 1.00 91.62 83 GLN A C 1
ATOM 646 O O . GLN A 1 83 ? 1.342 10.730 1.501 1.00 91.62 83 GLN A O 1
ATOM 651 N N . ILE A 1 84 ? 0.760 8.598 1.050 1.00 92.50 84 ILE A N 1
ATOM 652 C CA . ILE A 1 84 ? 2.072 8.010 1.351 1.00 92.50 84 ILE A CA 1
ATOM 653 C C . ILE A 1 84 ? 3.107 8.501 0.332 1.00 92.50 84 ILE A C 1
ATOM 655 O O . ILE A 1 84 ? 4.162 8.989 0.735 1.00 92.50 84 ILE A O 1
ATOM 659 N N . GLU A 1 85 ? 2.781 8.442 -0.960 1.00 90.62 85 GLU A N 1
ATOM 660 C CA . GLU A 1 85 ? 3.625 8.917 -2.062 1.00 90.62 85 GLU A CA 1
ATOM 661 C C . GLU A 1 85 ? 3.973 10.401 -1.905 1.00 90.62 85 GLU A C 1
ATOM 663 O O . GLU A 1 85 ? 5.152 10.758 -1.877 1.00 90.62 85 GLU A O 1
ATOM 668 N N . SER A 1 86 ? 2.960 11.255 -1.720 1.00 92.81 86 SER A N 1
ATOM 669 C CA . SER A 1 86 ? 3.125 12.703 -1.556 1.00 92.81 86 SER A CA 1
ATOM 670 C C . SER A 1 86 ? 4.001 13.053 -0.353 1.00 92.81 86 SER A C 1
ATOM 672 O O . SER A 1 86 ? 4.834 13.960 -0.419 1.00 92.81 86 SER A O 1
ATOM 674 N N . GLU A 1 87 ? 3.834 12.346 0.766 1.00 93.38 87 GLU A N 1
ATOM 675 C CA . GLU A 1 87 ? 4.615 12.608 1.971 1.00 93.38 87 GLU A CA 1
ATOM 676 C C . GLU A 1 87 ? 6.069 12.149 1.825 1.00 93.38 87 GLU A C 1
ATOM 678 O O . GLU A 1 87 ? 6.990 12.885 2.184 1.00 93.38 87 GLU A O 1
ATOM 683 N N . ILE A 1 88 ? 6.295 10.977 1.229 1.00 93.31 88 ILE A N 1
ATOM 684 C CA . ILE A 1 88 ? 7.641 10.478 0.929 1.00 93.31 88 ILE A CA 1
ATOM 685 C C . ILE A 1 88 ? 8.348 11.401 -0.064 1.00 93.31 88 ILE A C 1
ATOM 687 O O . ILE A 1 88 ? 9.507 11.750 0.163 1.00 93.31 88 ILE A O 1
ATOM 691 N N . GLU A 1 89 ? 7.657 11.868 -1.104 1.00 92.75 89 GLU A N 1
ATOM 692 C CA . GLU A 1 89 ? 8.229 12.751 -2.122 1.00 92.75 89 GLU A CA 1
ATOM 693 C C . GLU A 1 89 ? 8.737 14.059 -1.495 1.00 92.75 89 GLU A C 1
ATOM 695 O O . GLU A 1 89 ? 9.848 14.516 -1.789 1.00 92.75 89 GLU A O 1
ATOM 700 N N . LYS A 1 90 ? 7.973 14.648 -0.564 1.00 94.06 90 LYS A N 1
ATOM 701 C CA . LYS A 1 90 ? 8.408 15.836 0.192 1.00 94.06 90 LYS A CA 1
ATOM 702 C C . LYS A 1 90 ? 9.694 15.572 0.975 1.00 94.06 90 LYS A C 1
ATOM 704 O O . LYS A 1 90 ? 10.589 16.420 0.977 1.00 94.06 90 LYS A O 1
ATOM 709 N N . LEU A 1 91 ? 9.802 14.427 1.649 1.00 91.69 91 LEU A N 1
ATOM 710 C CA . LEU A 1 91 ? 10.978 14.084 2.457 1.00 91.69 91 LEU A CA 1
ATOM 711 C C . LEU A 1 91 ? 12.194 13.728 1.604 1.00 91.69 91 LEU A C 1
ATOM 713 O O . LEU A 1 91 ? 13.320 14.088 1.950 1.00 91.69 91 LEU A O 1
ATOM 717 N N . ILE A 1 92 ? 11.984 13.070 0.468 1.00 91.50 92 ILE A N 1
ATOM 718 C CA . ILE A 1 92 ? 13.046 12.765 -0.487 1.00 91.50 92 ILE A CA 1
ATOM 719 C C . ILE A 1 92 ? 13.583 14.052 -1.114 1.00 91.50 92 ILE A C 1
ATOM 721 O O . ILE A 1 92 ? 14.799 14.221 -1.176 1.00 91.50 92 ILE A O 1
ATOM 725 N N . LYS A 1 93 ? 12.718 15.007 -1.487 1.00 92.38 93 LYS A N 1
ATOM 726 C CA . LYS A 1 93 ? 13.142 16.328 -1.990 1.00 92.38 93 LYS A CA 1
ATOM 727 C C . LYS A 1 93 ? 14.034 17.072 -0.994 1.00 92.38 93 LYS A C 1
ATOM 729 O O . LYS A 1 93 ? 15.023 17.668 -1.408 1.00 92.38 93 LYS A O 1
ATOM 734 N N . LYS A 1 94 ? 13.739 16.994 0.310 1.00 92.06 94 LYS A N 1
ATOM 735 C CA . LYS A 1 94 ? 14.579 17.591 1.367 1.00 92.06 94 LYS A CA 1
ATOM 736 C C . LYS A 1 94 ? 15.967 16.949 1.472 1.00 92.06 94 LYS A C 1
ATOM 738 O O . LYS A 1 94 ? 16.916 17.633 1.830 1.00 92.06 94 LYS A O 1
ATOM 743 N N . ASN A 1 95 ? 16.087 15.657 1.166 1.00 90.31 95 ASN A N 1
ATOM 744 C CA . ASN A 1 95 ? 17.319 14.878 1.337 1.00 90.31 95 ASN A CA 1
ATOM 745 C C . ASN A 1 95 ? 18.004 14.518 0.005 1.00 90.31 95 ASN A C 1
ATOM 747 O O . ASN A 1 95 ? 18.882 13.652 -0.032 1.00 90.31 95 ASN A O 1
ATOM 751 N N . ILE A 1 96 ? 17.616 15.159 -1.103 1.00 90.38 96 ILE A N 1
ATOM 752 C CA . ILE A 1 96 ? 17.988 14.723 -2.455 1.00 90.38 96 ILE A CA 1
ATOM 753 C C . ILE A 1 96 ? 19.502 14.740 -2.704 1.00 90.38 96 ILE A C 1
ATOM 755 O O . ILE A 1 96 ? 20.029 13.822 -3.336 1.00 90.38 96 ILE A O 1
ATOM 759 N N . ASP A 1 97 ? 20.215 15.733 -2.171 1.00 90.88 97 ASP A N 1
ATOM 760 C CA . ASP A 1 97 ? 21.666 15.868 -2.344 1.00 90.88 97 ASP A CA 1
ATOM 761 C C . ASP A 1 97 ? 22.425 14.753 -1.618 1.00 90.88 97 ASP A C 1
ATOM 763 O O . ASP A 1 97 ? 23.377 14.167 -2.148 1.00 90.88 97 ASP A O 1
ATOM 767 N N . GLU A 1 98 ? 21.960 14.392 -0.420 1.00 90.50 98 GLU A N 1
ATOM 768 C CA . GLU A 1 98 ? 22.529 13.295 0.352 1.00 90.50 98 GLU A CA 1
ATOM 769 C C . GLU A 1 98 ? 22.240 11.943 -0.311 1.00 90.50 98 GLU A C 1
ATOM 771 O O . GLU A 1 98 ? 23.144 11.108 -0.417 1.00 90.50 98 GLU A O 1
ATOM 776 N N . ILE A 1 99 ? 21.017 11.747 -0.819 1.00 89.94 99 ILE A N 1
ATOM 777 C CA . ILE A 1 99 ? 20.610 10.539 -1.547 1.00 89.94 99 ILE A CA 1
ATOM 778 C C . ILE A 1 99 ? 21.464 10.364 -2.807 1.00 89.94 99 ILE A C 1
ATOM 780 O O . ILE A 1 99 ? 22.000 9.281 -3.031 1.00 89.94 99 ILE A O 1
ATOM 784 N N . LYS A 1 100 ? 21.669 11.419 -3.605 1.00 89.81 100 LYS A N 1
ATOM 785 C CA . LYS A 1 100 ? 22.512 11.353 -4.811 1.00 89.81 100 LYS A CA 1
ATOM 786 C C . LYS A 1 100 ? 23.976 11.058 -4.486 1.00 89.81 100 LYS A C 1
ATOM 788 O O . LYS A 1 100 ? 24.604 10.269 -5.187 1.00 89.81 100 LYS A O 1
ATOM 793 N N . THR A 1 101 ? 24.503 11.639 -3.407 1.00 89.31 101 THR A N 1
ATOM 794 C CA . THR A 1 101 ? 25.906 11.461 -2.998 1.00 89.31 101 THR A CA 1
ATOM 795 C C . THR A 1 101 ? 26.168 10.067 -2.429 1.00 89.31 101 THR A C 1
ATOM 797 O O . THR A 1 101 ? 27.142 9.409 -2.793 1.00 89.31 101 THR A O 1
ATOM 800 N N . LYS A 1 102 ? 25.307 9.595 -1.519 1.00 88.31 102 LYS A N 1
ATOM 801 C CA . LYS A 1 102 ? 25.475 8.301 -0.837 1.00 88.31 102 LYS A CA 1
ATOM 802 C C . LYS A 1 102 ? 24.866 7.134 -1.616 1.00 88.31 102 LYS A C 1
ATOM 804 O O . LYS A 1 102 ? 25.141 5.980 -1.280 1.00 88.31 102 LYS A O 1
ATOM 809 N N . ARG A 1 103 ? 24.063 7.413 -2.646 1.00 89.00 103 ARG A N 1
ATOM 810 C CA . ARG A 1 103 ? 23.309 6.435 -3.439 1.00 89.00 103 ARG A CA 1
ATOM 811 C C . ARG A 1 103 ? 22.590 5.426 -2.533 1.00 89.00 103 ARG A C 1
ATOM 813 O O . ARG A 1 103 ? 21.938 5.796 -1.563 1.00 89.00 103 ARG A O 1
ATOM 820 N N . TYR A 1 104 ? 22.769 4.132 -2.786 1.00 85.00 104 TYR A N 1
ATOM 821 C CA . TYR A 1 104 ? 22.158 3.048 -2.016 1.00 85.00 104 TYR A CA 1
ATOM 822 C C . TYR A 1 104 ? 22.781 2.812 -0.632 1.00 85.00 104 TYR A C 1
ATOM 824 O O . TYR A 1 104 ? 22.318 1.941 0.103 1.00 85.00 104 TYR A O 1
ATOM 832 N N . LYS A 1 105 ? 23.817 3.573 -0.253 1.00 85.69 105 LYS A N 1
ATOM 833 C CA . LYS A 1 105 ? 24.362 3.599 1.117 1.00 85.69 105 LYS A CA 1
ATOM 834 C C . LYS A 1 105 ? 23.650 4.632 1.996 1.00 85.69 105 LYS A C 1
ATOM 836 O O . LYS A 1 105 ? 23.978 4.747 3.177 1.00 85.69 105 LYS A O 1
ATOM 841 N N . PHE A 1 106 ? 22.705 5.389 1.434 1.00 88.88 106 PHE A N 1
ATOM 842 C CA . PHE A 1 106 ? 21.834 6.280 2.188 1.00 88.88 106 PHE A CA 1
ATOM 843 C C . PHE A 1 106 ? 21.003 5.489 3.208 1.00 88.88 106 PHE A C 1
ATOM 845 O O . PHE A 1 106 ? 20.451 4.430 2.905 1.00 88.88 106 PHE A O 1
ATOM 852 N N . ASN A 1 107 ? 20.919 6.001 4.435 1.00 87.75 107 ASN A N 1
ATOM 853 C CA . ASN A 1 107 ? 20.124 5.375 5.480 1.00 87.75 107 ASN A CA 1
ATOM 854 C C . ASN A 1 107 ? 18.669 5.846 5.366 1.00 87.75 107 ASN A C 1
ATOM 856 O O . ASN A 1 107 ? 18.339 6.933 5.824 1.00 87.75 107 ASN A O 1
ATOM 860 N N . ALA A 1 108 ? 17.796 5.008 4.806 1.00 88.06 108 ALA A N 1
ATOM 861 C CA . ALA A 1 108 ? 16.363 5.296 4.700 1.00 88.06 108 ALA A CA 1
ATOM 862 C C . ALA A 1 108 ? 15.591 5.151 6.033 1.00 88.06 108 ALA A C 1
ATOM 864 O O . ALA A 1 108 ? 14.403 5.460 6.094 1.00 88.06 108 ALA A O 1
ATOM 865 N N . GLY A 1 109 ? 16.238 4.680 7.109 1.00 88.75 109 GLY A N 1
ATOM 866 C CA . GLY A 1 109 ? 15.623 4.482 8.427 1.00 88.75 109 GLY A CA 1
ATOM 867 C C . GLY A 1 109 ? 14.970 5.742 9.014 1.00 88.75 109 GLY A C 1
ATOM 868 O O . GLY A 1 109 ? 13.779 5.696 9.323 1.00 88.75 109 GLY A O 1
ATOM 869 N N . PRO A 1 110 ? 15.701 6.867 9.131 1.00 90.69 110 PRO A N 1
ATOM 870 C CA . PRO A 1 110 ? 15.145 8.136 9.599 1.00 90.69 110 PRO A CA 1
ATOM 871 C C . PRO A 1 110 ? 13.964 8.622 8.756 1.00 90.69 110 PRO A C 1
ATOM 873 O O . PRO A 1 110 ? 12.963 9.061 9.311 1.00 90.69 110 PRO A O 1
ATOM 876 N N . LEU A 1 111 ? 14.036 8.457 7.430 1.00 90.69 111 LEU A N 1
ATOM 877 C CA . LEU A 1 111 ? 12.963 8.858 6.519 1.00 90.69 111 LEU A CA 1
ATOM 878 C C . LEU A 1 111 ? 11.694 8.028 6.760 1.00 90.69 111 LEU A C 1
ATOM 880 O O . LEU A 1 111 ? 10.614 8.585 6.910 1.00 90.69 111 LEU A O 1
ATOM 884 N N . MET A 1 112 ? 11.822 6.705 6.923 1.00 90.44 112 MET A N 1
ATOM 885 C CA . MET A 1 112 ? 10.699 5.849 7.331 1.00 90.44 112 MET A CA 1
ATOM 886 C C . MET A 1 112 ? 10.101 6.264 8.681 1.00 90.44 112 MET A C 1
ATOM 888 O O . MET A 1 112 ? 8.887 6.183 8.860 1.00 90.44 112 MET A O 1
ATOM 892 N N . GLN A 1 113 ? 10.933 6.668 9.645 1.00 90.94 113 GLN A N 1
ATOM 893 C CA . GLN A 1 113 ? 10.466 7.090 10.967 1.00 90.94 113 GLN A CA 1
ATOM 894 C C . GLN A 1 113 ? 9.704 8.419 10.904 1.00 90.94 113 GLN A C 1
ATOM 896 O O . GLN A 1 113 ? 8.672 8.556 11.559 1.00 90.94 113 GLN A O 1
ATOM 901 N N . GLU A 1 114 ? 10.172 9.372 10.102 1.00 92.38 114 GLU A N 1
ATOM 902 C CA . GLU A 1 114 ? 9.491 10.649 9.878 1.00 92.38 114 GLU A CA 1
ATOM 903 C C . GLU A 1 114 ? 8.134 10.443 9.184 1.00 92.38 114 GLU A C 1
ATOM 905 O O . GLU A 1 114 ? 7.119 10.921 9.690 1.00 92.38 114 GLU A O 1
ATOM 910 N N . VAL A 1 115 ? 8.063 9.609 8.134 1.00 92.25 115 VAL A N 1
ATOM 911 C CA . VAL A 1 115 ? 6.779 9.246 7.495 1.00 92.25 115 VAL A CA 1
ATOM 912 C C . VAL A 1 115 ? 5.829 8.592 8.495 1.00 92.25 115 VAL A C 1
ATOM 914 O O . VAL A 1 115 ? 4.658 8.947 8.542 1.00 92.25 115 VAL A O 1
ATOM 917 N N . ARG A 1 116 ? 6.311 7.672 9.340 1.00 89.69 116 ARG A N 1
ATOM 918 C CA . ARG A 1 116 ? 5.485 7.041 10.388 1.00 89.69 116 ARG A CA 1
ATOM 919 C C . ARG A 1 116 ? 5.030 8.012 11.473 1.00 89.69 116 ARG A C 1
ATOM 921 O O . ARG A 1 116 ? 4.070 7.715 12.175 1.00 89.69 116 ARG A O 1
ATOM 928 N N . SER A 1 117 ? 5.724 9.132 11.640 1.00 91.00 117 SER A N 1
ATOM 929 C CA . SER A 1 117 ? 5.348 10.163 12.608 1.00 91.00 117 SER A CA 1
ATOM 930 C C . SER A 1 117 ? 4.243 11.054 12.036 1.00 91.00 117 SER A C 1
ATOM 932 O O . SER A 1 117 ? 3.290 11.367 12.744 1.00 91.00 117 SER A O 1
ATOM 934 N N . ASN A 1 118 ? 4.321 11.377 10.740 1.00 91.19 118 ASN A N 1
ATOM 935 C CA . ASN A 1 118 ? 3.320 12.184 10.035 1.00 91.19 118 ASN A CA 1
ATOM 936 C C . ASN A 1 118 ? 2.068 11.366 9.668 1.00 91.19 118 ASN A C 1
ATOM 938 O O . ASN A 1 118 ? 0.943 11.837 9.807 1.00 91.19 118 ASN A O 1
ATOM 942 N N . LEU A 1 119 ? 2.255 10.114 9.245 1.00 91.88 119 LEU A N 1
ATOM 943 C CA . LEU A 1 119 ? 1.209 9.166 8.861 1.00 91.88 119 LEU A CA 1
ATOM 944 C C . LEU A 1 119 ? 1.188 7.987 9.839 1.00 91.88 119 LEU A C 1
ATOM 946 O O . LEU A 1 119 ? 1.531 6.854 9.497 1.00 91.88 119 LEU A O 1
ATOM 950 N N . LYS A 1 120 ? 0.767 8.260 11.080 1.00 89.88 120 LYS A N 1
ATOM 951 C CA . LYS A 1 120 ? 0.781 7.290 12.189 1.00 89.88 120 LYS A CA 1
ATOM 952 C C . LYS A 1 120 ? 0.103 5.960 11.853 1.00 89.88 120 LYS A C 1
ATOM 954 O O . LYS A 1 120 ? 0.577 4.929 12.309 1.00 89.88 120 LYS A O 1
ATOM 959 N N . TRP A 1 121 ? -0.982 5.987 11.080 1.00 92.12 121 TRP A N 1
ATOM 960 C CA . TRP A 1 121 ? -1.822 4.819 10.778 1.00 92.12 121 TRP A CA 1
ATOM 961 C C . TRP A 1 121 ? -1.533 4.172 9.417 1.00 92.12 121 TRP A C 1
ATOM 963 O O . TRP A 1 121 ? -2.301 3.323 8.969 1.00 92.12 121 TRP A O 1
ATOM 973 N N . ALA A 1 122 ? -0.465 4.587 8.735 1.00 90.56 122 ALA A N 1
ATOM 974 C CA . ALA A 1 122 ? -0.083 4.025 7.447 1.00 90.56 122 ALA A CA 1
ATOM 975 C C . ALA A 1 122 ? 0.564 2.641 7.591 1.00 90.56 122 ALA A C 1
ATOM 977 O O . ALA A 1 122 ? 1.295 2.369 8.547 1.00 90.56 122 ALA A O 1
ATOM 978 N N . ASP A 1 123 ? 0.362 1.781 6.591 1.00 88.00 123 ASP A N 1
ATOM 979 C CA . ASP A 1 123 ? 1.045 0.492 6.534 1.00 88.00 123 ASP A CA 1
ATOM 980 C C . ASP A 1 123 ? 2.558 0.689 6.353 1.00 88.00 123 ASP A C 1
ATOM 982 O O . ASP A 1 123 ? 3.044 1.239 5.361 1.00 88.00 123 ASP A O 1
ATOM 986 N N . GLY A 1 124 ? 3.329 0.184 7.316 1.00 86.56 124 GLY A N 1
ATOM 987 C CA . GLY A 1 124 ? 4.783 0.258 7.295 1.00 86.56 124 GLY A CA 1
ATOM 988 C C . GLY A 1 124 ? 5.416 -0.464 6.104 1.00 86.56 124 GLY A C 1
ATOM 989 O O . GLY A 1 124 ? 6.510 -0.073 5.690 1.00 86.56 124 GLY A O 1
ATOM 990 N N . LYS A 1 125 ? 4.761 -1.494 5.550 1.00 88.19 125 LYS A N 1
ATOM 991 C CA . LYS A 1 125 ? 5.236 -2.175 4.340 1.00 88.19 125 LYS A CA 1
ATOM 992 C C . LYS A 1 125 ? 4.998 -1.312 3.102 1.00 88.19 125 LYS A C 1
ATOM 994 O O . LYS A 1 125 ? 5.921 -1.173 2.304 1.00 88.19 125 LYS A O 1
ATOM 999 N N . ALA A 1 126 ? 3.822 -0.695 2.978 1.00 88.38 126 ALA A N 1
ATOM 1000 C CA . ALA A 1 126 ? 3.530 0.272 1.920 1.00 88.38 126 ALA A CA 1
ATOM 1001 C C . ALA A 1 126 ? 4.524 1.446 1.919 1.00 88.38 126 ALA A C 1
ATOM 1003 O O . ALA A 1 126 ? 5.128 1.714 0.884 1.00 88.38 126 ALA A O 1
ATOM 1004 N N . ILE A 1 127 ? 4.792 2.057 3.084 1.00 91.44 127 ILE A N 1
ATOM 1005 C CA . ILE A 1 127 ? 5.795 3.131 3.224 1.00 91.44 127 ILE A CA 1
ATOM 1006 C C . ILE A 1 127 ? 7.170 2.672 2.730 1.00 91.44 127 ILE A C 1
ATOM 1008 O O . ILE A 1 127 ? 7.828 3.369 1.962 1.00 91.44 127 ILE A O 1
ATOM 1012 N N . LYS A 1 128 ? 7.626 1.496 3.181 1.00 89.12 128 LYS A N 1
ATOM 1013 C CA . LYS A 1 128 ? 8.938 0.972 2.795 1.00 89.12 128 LYS A CA 1
ATOM 1014 C C . LYS A 1 128 ? 9.032 0.745 1.288 1.00 89.12 128 LYS A C 1
ATOM 1016 O O . LYS A 1 128 ? 10.032 1.129 0.689 1.00 89.12 128 LYS A O 1
ATOM 1021 N N . ASN A 1 129 ? 8.019 0.100 0.716 1.00 87.06 129 ASN A N 1
ATOM 1022 C CA . ASN A 1 129 ? 7.981 -0.173 -0.711 1.00 87.06 129 ASN A CA 1
ATOM 1023 C C . ASN A 1 129 ? 8.078 1.138 -1.488 1.00 87.06 129 ASN A C 1
ATOM 1025 O O . ASN A 1 129 ? 8.962 1.253 -2.325 1.00 87.06 129 ASN A O 1
ATOM 1029 N N . GLU A 1 130 ? 7.253 2.129 -1.149 1.00 90.38 130 GLU A N 1
ATOM 1030 C CA . GLU A 1 130 ? 7.206 3.423 -1.834 1.00 90.38 130 GLU A CA 1
ATOM 1031 C C . GLU A 1 130 ? 8.534 4.195 -1.752 1.00 90.38 130 GLU A C 1
ATOM 1033 O O . GLU A 1 130 ? 9.018 4.713 -2.755 1.00 90.38 130 GLU A O 1
ATOM 1038 N N . ILE A 1 131 ? 9.210 4.186 -0.598 1.00 90.19 131 ILE A N 1
ATOM 1039 C CA . ILE A 1 131 ? 10.563 4.759 -0.473 1.00 90.19 131 ILE A CA 1
ATOM 1040 C C . ILE A 1 131 ? 11.552 4.042 -1.396 1.00 90.19 131 ILE A C 1
ATOM 1042 O O . ILE A 1 131 ? 12.324 4.693 -2.101 1.00 90.19 131 ILE A O 1
ATOM 1046 N N . ASP A 1 132 ? 11.546 2.706 -1.393 1.00 87.06 132 ASP A N 1
ATOM 1047 C CA . ASP A 1 132 ? 12.426 1.914 -2.254 1.00 87.06 132 ASP A CA 1
ATOM 1048 C C . ASP A 1 132 ? 12.126 2.196 -3.746 1.00 87.06 132 ASP A C 1
ATOM 1050 O O . ASP A 1 132 ? 13.055 2.219 -4.557 1.00 87.06 132 ASP A O 1
ATOM 1054 N N . LEU A 1 133 ? 10.861 2.474 -4.100 1.00 85.88 133 LEU A N 1
ATOM 1055 C CA . LEU A 1 133 ? 10.439 2.858 -5.449 1.00 85.88 133 LEU A CA 1
ATOM 1056 C C . LEU A 1 133 ? 11.003 4.219 -5.860 1.00 85.88 133 LEU A C 1
ATOM 1058 O O . LEU A 1 133 ? 11.690 4.296 -6.875 1.00 85.88 133 LEU A O 1
ATOM 1062 N N . GLN A 1 134 ? 10.766 5.268 -5.075 1.00 88.69 134 GLN A N 1
ATOM 1063 C CA . GLN A 1 134 ? 11.213 6.618 -5.428 1.00 88.69 134 GLN A CA 1
ATOM 1064 C C . GLN A 1 134 ? 12.744 6.738 -5.422 1.00 88.69 134 GLN A C 1
ATOM 1066 O O . GLN A 1 134 ? 13.326 7.426 -6.261 1.00 88.69 134 GLN A O 1
ATOM 1071 N N . ILE A 1 135 ? 13.432 6.032 -4.516 1.00 88.00 135 ILE A N 1
ATOM 1072 C CA . ILE A 1 135 ? 14.900 5.972 -4.520 1.00 88.00 135 ILE A CA 1
ATOM 1073 C C . ILE A 1 135 ? 15.414 5.282 -5.789 1.00 88.00 135 ILE A C 1
ATOM 1075 O O . ILE A 1 135 ? 16.390 5.756 -6.377 1.00 88.00 135 ILE A O 1
ATOM 1079 N N . LEU A 1 136 ? 14.782 4.184 -6.216 1.00 86.31 136 LEU A N 1
ATOM 1080 C CA . LEU A 1 136 ? 15.132 3.502 -7.464 1.00 86.31 136 LEU A CA 1
ATOM 1081 C C . LEU A 1 136 ? 14.947 4.431 -8.669 1.00 86.31 136 LEU A C 1
ATOM 1083 O O . LEU A 1 136 ? 15.839 4.497 -9.514 1.00 86.31 136 LEU A O 1
ATOM 1087 N N . ASP A 1 137 ? 13.849 5.183 -8.715 1.00 85.25 137 ASP A N 1
ATOM 1088 C CA . ASP A 1 137 ? 13.555 6.106 -9.814 1.00 85.25 137 ASP A CA 1
ATOM 1089 C C . ASP A 1 137 ? 14.581 7.258 -9.884 1.00 85.25 137 ASP A C 1
ATOM 1091 O O . ASP A 1 137 ? 14.972 7.682 -10.972 1.00 85.25 137 ASP A O 1
ATOM 1095 N N . ILE A 1 138 ? 15.098 7.720 -8.738 1.00 87.50 138 ILE A N 1
ATOM 1096 C CA . ILE A 1 138 ? 16.129 8.773 -8.670 1.00 87.50 138 ILE A CA 1
ATOM 1097 C C . ILE A 1 138 ? 17.534 8.246 -8.993 1.00 87.50 138 ILE A C 1
ATOM 1099 O O . ILE A 1 138 ? 18.318 8.933 -9.653 1.00 87.50 138 ILE A O 1
ATOM 1103 N N . LEU A 1 139 ? 17.906 7.073 -8.474 1.00 86.56 139 LEU A N 1
ATOM 1104 C CA . LEU A 1 139 ? 19.285 6.569 -8.526 1.00 86.56 139 LEU A CA 1
ATOM 1105 C C . LEU A 1 139 ? 19.559 5.592 -9.674 1.00 86.56 139 LEU A C 1
ATOM 1107 O O . LEU A 1 139 ? 20.737 5.324 -9.960 1.00 86.56 139 LEU A O 1
ATOM 1111 N N . GLY A 1 140 ? 18.510 5.050 -10.293 1.00 83.31 140 GLY A N 1
ATOM 1112 C CA . GLY A 1 140 ? 18.593 3.952 -11.250 1.00 83.31 140 GLY A CA 1
ATOM 1113 C C . GLY A 1 140 ? 19.021 2.629 -10.597 1.00 83.31 140 GLY A C 1
ATOM 1114 O O . GLY A 1 140 ? 19.130 2.547 -9.371 1.00 83.31 140 GLY A O 1
ATOM 1115 N N . PRO A 1 141 ? 19.294 1.570 -11.379 1.00 82.94 141 PRO A N 1
ATOM 1116 C CA . PRO A 1 141 ? 19.648 0.257 -10.844 1.00 82.94 141 PRO A CA 1
ATOM 1117 C C . PRO A 1 141 ? 20.895 0.294 -9.951 1.00 82.94 141 PRO A C 1
ATOM 1119 O O . PRO A 1 141 ? 21.800 1.118 -10.117 1.00 82.94 141 PRO A O 1
ATOM 1122 N N . LYS A 1 142 ? 20.963 -0.647 -9.004 1.00 83.38 142 LYS A N 1
ATOM 1123 C CA . LYS A 1 142 ? 22.154 -0.851 -8.168 1.00 83.38 142 LYS A CA 1
ATOM 1124 C C . LYS A 1 142 ? 23.337 -1.272 -9.035 1.00 83.38 142 LYS A C 1
ATOM 1126 O O . LYS A 1 142 ? 23.246 -2.238 -9.789 1.00 83.38 142 LYS A O 1
ATOM 1131 N N . THR A 1 143 ? 24.453 -0.574 -8.876 1.00 81.25 143 THR A N 1
ATOM 1132 C CA . THR A 1 143 ? 25.720 -0.879 -9.550 1.00 81.25 143 THR A CA 1
ATOM 1133 C C . THR A 1 143 ? 26.641 -1.703 -8.646 1.00 81.25 143 THR A C 1
ATOM 1135 O O . THR A 1 143 ? 26.418 -1.817 -7.439 1.00 81.25 143 THR A O 1
ATOM 1138 N N . GLU A 1 144 ? 27.718 -2.270 -9.191 1.00 70.94 144 GLU A N 1
ATOM 1139 C CA . GLU A 1 144 ? 28.711 -3.019 -8.400 1.00 70.94 144 GLU A CA 1
ATOM 1140 C C . GLU A 1 144 ? 29.351 -2.162 -7.287 1.00 70.94 144 GLU A C 1
ATOM 1142 O O . GLU A 1 144 ? 29.620 -2.659 -6.192 1.00 70.94 144 GLU A O 1
ATOM 1147 N N . ALA A 1 145 ? 29.495 -0.850 -7.510 1.00 70.75 145 ALA A N 1
ATOM 1148 C CA . ALA A 1 145 ? 29.977 0.108 -6.510 1.00 70.75 145 ALA A CA 1
ATOM 1149 C C . ALA A 1 145 ? 29.012 0.289 -5.316 1.00 70.75 145 ALA A C 1
ATOM 1151 O O . ALA A 1 145 ? 29.443 0.606 -4.199 1.00 70.75 145 ALA A O 1
ATOM 1152 N N . ASP A 1 146 ? 27.715 0.053 -5.538 1.00 71.50 146 ASP A N 1
ATOM 1153 C CA . ASP A 1 146 ? 26.669 0.086 -4.511 1.00 71.50 146 ASP A CA 1
ATOM 1154 C C . ASP A 1 146 ? 26.651 -1.212 -3.677 1.00 71.50 146 ASP A C 1
ATOM 1156 O O . ASP A 1 146 ? 26.312 -1.190 -2.494 1.00 71.50 146 ASP A O 1
ATOM 1160 N N . LEU A 1 147 ? 27.059 -2.336 -4.280 1.00 66.62 147 LEU A N 1
ATOM 1161 C CA . LEU A 1 147 ? 27.169 -3.657 -3.641 1.00 66.62 147 LEU A CA 1
ATOM 1162 C C . LEU A 1 147 ? 28.491 -3.845 -2.878 1.00 66.62 147 LEU A C 1
ATOM 1164 O O . LEU A 1 147 ? 28.604 -4.744 -2.036 1.00 66.62 147 LEU A O 1
ATOM 1168 N N . ALA A 1 148 ? 29.488 -2.995 -3.142 1.00 63.81 148 ALA A N 1
ATOM 1169 C CA . ALA A 1 148 ? 30.750 -2.988 -2.421 1.00 63.81 148 ALA A CA 1
ATOM 1170 C C . ALA A 1 148 ? 30.512 -2.656 -0.939 1.00 63.81 148 ALA A C 1
ATOM 1172 O O . ALA A 1 148 ? 30.122 -1.540 -0.572 1.00 63.81 148 ALA A O 1
ATOM 1173 N N . LYS A 1 149 ? 30.755 -3.647 -0.072 1.00 54.09 149 LYS A N 1
ATOM 1174 C CA . LYS A 1 149 ? 30.618 -3.494 1.379 1.00 54.09 149 LYS A CA 1
ATOM 1175 C C . LYS A 1 149 ? 31.491 -2.325 1.855 1.00 54.09 149 LYS A C 1
ATOM 1177 O O . LYS A 1 149 ? 32.674 -2.289 1.510 1.00 54.09 149 LYS A O 1
ATOM 1182 N N . PRO A 1 150 ? 30.970 -1.396 2.675 1.00 50.22 150 PRO A N 1
ATOM 1183 C CA . PRO A 1 150 ? 31.837 -0.473 3.393 1.00 50.22 150 PRO A CA 1
ATOM 1184 C C . PRO A 1 150 ? 32.793 -1.300 4.262 1.00 50.22 150 PRO A C 1
ATOM 1186 O O . PRO A 1 150 ? 32.359 -2.209 4.971 1.00 50.22 150 PRO A O 1
ATOM 1189 N N . VAL A 1 151 ? 34.096 -1.025 4.178 1.00 42.16 151 VAL A N 1
ATOM 1190 C CA . VAL A 1 151 ? 35.111 -1.716 4.982 1.00 42.16 151 VAL A CA 1
ATOM 1191 C C . VAL A 1 151 ? 34.839 -1.414 6.457 1.00 42.16 151 VAL A C 1
ATOM 1193 O O . VAL A 1 151 ? 35.168 -0.340 6.950 1.00 42.16 151 VAL A O 1
ATOM 1196 N N . LYS A 1 152 ? 34.210 -2.356 7.164 1.00 36.66 152 LYS A N 1
ATOM 1197 C CA . LYS A 1 152 ? 34.130 -2.382 8.627 1.00 36.66 152 LYS A CA 1
ATOM 1198 C C . LYS A 1 152 ? 34.375 -3.799 9.139 1.00 36.66 152 LYS A C 1
ATOM 1200 O O . LYS A 1 152 ? 33.949 -4.787 8.544 1.00 36.66 152 LYS A O 1
ATOM 1205 N N . GLN A 1 153 ? 35.156 -3.845 10.214 1.00 33.75 153 GLN A N 1
ATOM 1206 C CA . GLN A 1 153 ? 35.757 -5.017 10.839 1.00 33.75 153 GLN A CA 1
ATOM 1207 C C . GLN A 1 153 ? 34.719 -6.067 11.274 1.00 33.75 153 GLN A C 1
ATOM 1209 O O . GLN A 1 153 ? 33.593 -5.755 11.653 1.00 33.75 153 GLN A O 1
ATOM 1214 N N . LYS A 1 154 ? 35.139 -7.332 11.166 1.00 32.50 154 LYS A N 1
ATOM 1215 C CA . LYS A 1 154 ? 34.371 -8.573 11.351 1.00 32.50 154 LYS A CA 1
ATOM 1216 C C . LYS A 1 154 ? 33.728 -8.695 12.736 1.00 32.50 154 LYS A C 1
ATOM 1218 O O . LYS A 1 154 ? 34.468 -8.628 13.707 1.00 32.50 154 LYS A O 1
ATOM 1223 N N . ILE A 1 155 ? 32.464 -9.139 12.784 1.00 30.97 155 ILE A N 1
ATOM 1224 C CA . ILE A 1 155 ? 31.987 -10.208 13.690 1.00 30.97 155 ILE A CA 1
ATOM 1225 C C . ILE A 1 155 ? 30.955 -11.075 12.922 1.00 30.97 155 ILE A C 1
ATOM 1227 O O . ILE A 1 155 ? 30.019 -10.549 12.327 1.00 30.97 155 ILE A O 1
ATOM 1231 N N . LYS A 1 156 ? 31.185 -12.399 12.866 1.00 27.78 156 LYS A N 1
ATOM 1232 C CA . LYS A 1 156 ? 30.282 -13.461 12.344 1.00 27.78 156 LYS A CA 1
ATOM 1233 C C . LYS A 1 156 ? 29.276 -13.832 13.463 1.00 27.78 156 LYS A C 1
ATOM 1235 O O . LYS A 1 156 ? 29.661 -13.723 14.617 1.00 27.78 156 LYS A O 1
ATOM 1240 N N . GLN A 1 157 ? 28.045 -14.320 13.257 1.00 26.78 157 GLN A N 1
ATOM 1241 C CA . GLN A 1 157 ? 27.624 -15.587 12.613 1.00 26.78 157 GLN A CA 1
ATOM 1242 C C . GLN A 1 157 ? 26.069 -15.772 12.814 1.00 26.78 157 GLN A C 1
ATOM 1244 O O . GLN A 1 157 ? 25.454 -14.860 13.359 1.00 26.78 157 GLN A O 1
ATOM 1249 N N . PRO A 1 158 ? 25.420 -16.899 12.434 1.00 36.91 158 PRO A N 1
ATOM 1250 C CA . PRO A 1 158 ? 24.572 -17.127 11.247 1.00 36.91 158 PRO A CA 1
ATOM 1251 C C . PRO A 1 158 ? 23.048 -17.260 11.543 1.00 36.91 158 PRO A C 1
ATOM 1253 O O . PRO A 1 158 ? 22.654 -17.190 12.698 1.00 36.91 158 PRO A O 1
ATOM 1256 N N . VAL A 1 159 ? 22.207 -17.497 10.514 1.00 26.39 159 VAL A N 1
ATOM 1257 C CA . VAL A 1 159 ? 21.150 -18.554 10.448 1.00 26.39 159 VAL A CA 1
ATOM 1258 C C . VAL A 1 159 ? 20.303 -18.409 9.163 1.00 26.39 159 VAL A C 1
ATOM 1260 O O . VAL A 1 159 ? 19.786 -17.341 8.847 1.00 26.39 159 VAL A O 1
ATOM 1263 N N . GLU A 1 160 ? 20.174 -19.518 8.430 1.00 32.47 160 GLU A N 1
ATOM 1264 C CA . GLU A 1 160 ? 19.257 -19.754 7.304 1.00 32.47 160 GLU A CA 1
ATOM 1265 C C . GLU A 1 160 ? 17.799 -19.930 7.769 1.00 32.47 160 GLU A C 1
ATOM 1267 O O . GLU A 1 160 ? 17.579 -20.502 8.837 1.00 32.47 160 GLU A O 1
ATOM 1272 N N . LYS A 1 161 ? 16.806 -19.589 6.923 1.00 26.67 161 LYS A N 1
ATOM 1273 C CA . LYS A 1 161 ? 15.602 -20.428 6.699 1.00 26.67 161 LYS A CA 1
ATOM 1274 C C . LYS A 1 161 ? 14.704 -19.951 5.539 1.00 26.67 161 LYS A C 1
ATOM 1276 O O . LYS A 1 161 ? 14.224 -18.826 5.531 1.00 26.67 161 LYS A O 1
ATOM 1281 N N . LYS A 1 162 ? 14.524 -20.891 4.600 1.00 26.38 162 LYS A N 1
ATOM 1282 C CA . LYS A 1 162 ? 13.345 -21.319 3.813 1.00 26.38 162 LYS A CA 1
ATOM 1283 C C . LYS A 1 162 ? 12.222 -20.313 3.505 1.00 26.38 162 LYS A C 1
ATOM 1285 O O . LYS A 1 162 ? 11.561 -19.801 4.398 1.00 26.38 162 LYS A O 1
ATOM 1290 N N . ILE A 1 163 ? 11.949 -20.169 2.207 1.00 28.14 163 ILE A N 1
ATOM 1291 C CA . ILE A 1 163 ? 10.727 -19.588 1.642 1.00 28.14 163 ILE A CA 1
ATOM 1292 C C . ILE A 1 163 ? 9.738 -20.741 1.428 1.00 28.14 163 ILE A C 1
ATOM 1294 O O . ILE A 1 163 ? 10.039 -21.655 0.664 1.00 28.14 163 ILE A O 1
ATOM 1298 N N . ASP A 1 164 ? 8.588 -20.693 2.100 1.00 27.03 164 ASP A N 1
ATOM 1299 C CA . ASP A 1 164 ? 7.446 -21.564 1.815 1.00 27.03 164 ASP A CA 1
ATOM 1300 C C . ASP A 1 164 ? 6.564 -20.926 0.729 1.00 27.03 164 ASP A C 1
ATOM 1302 O O . ASP A 1 164 ? 6.191 -19.752 0.801 1.00 27.03 164 ASP A O 1
ATOM 1306 N N . GLU A 1 165 ? 6.236 -21.716 -0.293 1.00 27.89 165 GLU A N 1
ATOM 1307 C CA . GLU A 1 165 ? 5.268 -21.384 -1.337 1.00 27.89 165 GLU A CA 1
ATOM 1308 C C . GLU A 1 165 ? 3.838 -21.437 -0.782 1.00 27.89 165 GLU A C 1
ATOM 1310 O O . GLU A 1 165 ? 3.392 -22.468 -0.281 1.00 27.89 165 GLU A O 1
ATOM 1315 N N . ILE A 1 166 ? 3.068 -20.358 -0.954 1.00 28.34 166 ILE A N 1
ATOM 1316 C CA . ILE A 1 166 ? 1.613 -20.381 -0.763 1.00 28.34 166 ILE A CA 1
ATOM 1317 C C . ILE A 1 166 ? 0.948 -20.253 -2.134 1.00 28.34 166 ILE A C 1
ATOM 1319 O O . ILE A 1 166 ? 0.926 -19.184 -2.747 1.00 28.34 166 ILE A O 1
ATOM 1323 N N . LYS A 1 167 ? 0.388 -21.371 -2.604 1.00 32.41 167 LYS A N 1
ATOM 1324 C CA . LYS A 1 167 ? -0.558 -21.437 -3.723 1.00 32.41 167 LYS A CA 1
ATOM 1325 C C . LYS A 1 167 ? -1.882 -20.789 -3.303 1.00 32.41 167 LYS A C 1
ATOM 1327 O O . LYS A 1 167 ? -2.440 -21.161 -2.275 1.00 32.41 167 LYS A O 1
ATOM 1332 N N . LYS A 1 168 ? -2.420 -19.883 -4.123 1.00 29.03 168 LYS A N 1
ATOM 1333 C CA . LYS A 1 168 ? -3.831 -19.472 -4.066 1.00 29.03 168 LYS A CA 1
ATOM 1334 C C . LYS A 1 168 ? -4.521 -19.859 -5.370 1.00 29.03 168 LYS A C 1
ATOM 1336 O O . LYS A 1 168 ? -4.260 -19.263 -6.411 1.00 29.03 168 LYS A O 1
ATOM 1341 N N . ASN A 1 169 ? -5.381 -20.868 -5.271 1.00 31.84 169 ASN A N 1
ATOM 1342 C CA . ASN A 1 169 ? -6.548 -21.018 -6.132 1.00 31.84 169 ASN A CA 1
ATOM 1343 C C . ASN A 1 169 ? -7.621 -20.051 -5.625 1.00 31.84 169 ASN A C 1
ATOM 1345 O O . ASN A 1 169 ? -7.790 -19.961 -4.414 1.00 31.84 169 ASN A O 1
ATOM 1349 N N . ASP A 1 170 ? -8.359 -19.405 -6.528 1.00 30.98 170 ASP A N 1
ATOM 1350 C CA . ASP A 1 170 ? -9.804 -19.258 -6.340 1.00 30.98 170 ASP A CA 1
ATOM 1351 C C . ASP A 1 170 ? -10.524 -18.908 -7.648 1.00 30.98 170 ASP A C 1
ATOM 1353 O O . ASP A 1 170 ? -10.203 -17.943 -8.343 1.00 30.98 170 ASP A O 1
ATOM 1357 N N . ASN A 1 171 ? -11.519 -19.740 -7.950 1.00 31.66 171 ASN A N 1
ATOM 1358 C CA . ASN A 1 171 ? -12.575 -19.544 -8.933 1.00 31.66 171 ASN A CA 1
ATOM 1359 C C . ASN A 1 171 ? -13.797 -18.981 -8.194 1.00 31.66 171 ASN A C 1
ATOM 1361 O O . ASN A 1 171 ? -14.210 -19.614 -7.233 1.00 31.66 171 ASN A O 1
ATOM 1365 N N . SER A 1 172 ? -14.422 -17.902 -8.695 1.00 33.59 172 SER A N 1
ATOM 1366 C CA . SER A 1 172 ? -15.879 -17.827 -8.979 1.00 33.59 172 SER A CA 1
ATOM 1367 C C . SER A 1 172 ? -16.420 -16.388 -9.141 1.00 33.59 172 SER A C 1
ATOM 1369 O O . SER A 1 172 ? -16.356 -15.573 -8.227 1.00 33.59 172 SER A O 1
ATOM 1371 N N . THR A 1 173 ? -16.930 -16.125 -10.352 1.00 33.75 173 THR A N 1
ATOM 1372 C CA . THR A 1 173 ? -18.188 -15.461 -10.798 1.00 33.75 173 THR A CA 1
ATOM 1373 C C . THR A 1 173 ? -18.835 -14.239 -10.093 1.00 33.75 173 THR A C 1
ATOM 1375 O O . THR A 1 173 ? -18.992 -14.176 -8.885 1.00 33.75 173 THR A O 1
ATOM 1378 N N . ALA A 1 174 ? -19.266 -13.299 -10.959 1.00 36.34 174 ALA A N 1
ATOM 1379 C CA . ALA A 1 174 ? -19.810 -11.923 -10.814 1.00 36.34 174 ALA A CA 1
ATOM 1380 C C . ALA A 1 174 ? -21.340 -11.872 -10.479 1.00 36.34 174 ALA A C 1
ATOM 1382 O O . ALA A 1 174 ? -21.861 -12.963 -10.255 1.00 36.34 174 ALA A O 1
ATOM 1383 N N . PRO A 1 175 ? -22.111 -10.735 -10.515 1.00 57.88 175 PRO A N 1
ATOM 1384 C CA . PRO A 1 175 ? -21.897 -9.362 -11.065 1.00 57.88 175 PRO A CA 1
ATOM 1385 C C . PRO A 1 175 ? -22.231 -8.202 -10.071 1.00 57.88 175 PRO A C 1
ATOM 1387 O O . PRO A 1 175 ? -22.825 -8.444 -9.036 1.00 57.88 175 PRO A O 1
ATOM 1390 N N . THR A 1 176 ? -21.752 -6.954 -10.202 1.00 35.41 176 THR A N 1
ATOM 1391 C CA . THR A 1 176 ? -22.255 -5.849 -11.059 1.00 35.41 176 THR A CA 1
ATOM 1392 C C . THR A 1 176 ? -21.386 -4.586 -10.848 1.00 35.41 176 THR A C 1
ATOM 1394 O O . THR A 1 176 ? -20.990 -4.318 -9.721 1.00 35.41 176 THR A O 1
ATOM 1397 N N . ALA A 1 177 ? -21.134 -3.815 -11.920 1.00 39.44 177 ALA A N 1
ATOM 1398 C CA . ALA A 1 177 ? -20.367 -2.551 -11.987 1.00 39.44 177 ALA A CA 1
ATOM 1399 C C . ALA A 1 177 ? -18.901 -2.607 -11.497 1.00 39.44 177 ALA A C 1
ATOM 1401 O O . ALA A 1 177 ? -18.527 -1.985 -10.510 1.00 39.44 177 ALA A O 1
ATOM 1402 N N . LYS A 1 178 ? -18.049 -3.332 -12.236 1.00 52.03 178 LYS A N 1
ATOM 1403 C CA . LYS A 1 178 ? -16.600 -3.364 -11.992 1.00 52.03 178 LYS A CA 1
ATOM 1404 C C . LYS A 1 178 ? -15.974 -2.063 -12.478 1.00 52.03 178 LYS A C 1
ATOM 1406 O O . LYS A 1 178 ?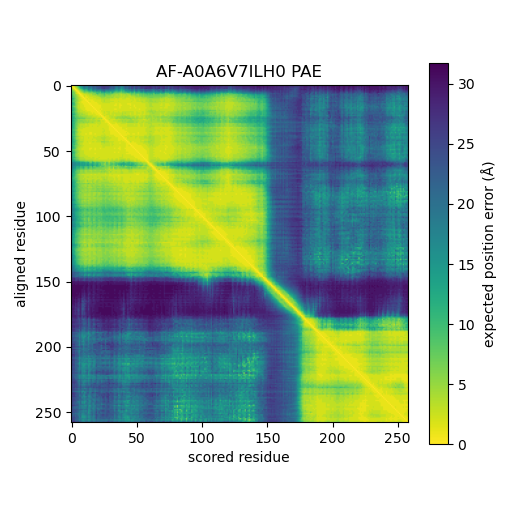 -16.097 -1.731 -13.659 1.00 52.03 178 LYS A O 1
ATOM 1411 N N . THR A 1 179 ? -15.278 -1.355 -11.601 1.00 65.88 179 THR A N 1
ATOM 1412 C CA . THR A 1 179 ? -14.370 -0.287 -12.030 1.00 65.88 179 THR A CA 1
ATOM 1413 C C . THR A 1 179 ? -13.361 -0.843 -13.047 1.00 65.88 179 THR A C 1
ATOM 1415 O O . THR A 1 179 ? -13.034 -2.032 -13.037 1.00 65.88 179 THR A O 1
ATOM 1418 N N . ILE A 1 180 ? -12.854 -0.004 -13.957 1.00 66.06 180 ILE A N 1
ATOM 1419 C CA . ILE A 1 180 ? -11.841 -0.431 -14.942 1.00 66.06 180 ILE A CA 1
ATOM 1420 C C . ILE A 1 180 ? -10.627 -1.053 -14.234 1.00 66.06 180 ILE A C 1
ATOM 1422 O O . ILE A 1 180 ? -10.105 -2.058 -14.707 1.00 66.06 180 ILE A O 1
ATOM 1426 N N . ALA A 1 181 ? -10.253 -0.541 -13.058 1.00 61.75 181 ALA A N 1
ATOM 1427 C CA . ALA A 1 181 ? -9.200 -1.100 -12.213 1.00 61.75 181 ALA A CA 1
ATOM 1428 C C . ALA A 1 181 ? -9.466 -2.564 -11.807 1.00 61.75 181 ALA A C 1
ATOM 1430 O O . ALA A 1 181 ? -8.587 -3.412 -11.940 1.00 61.75 181 ALA A O 1
ATOM 1431 N N . GLU A 1 182 ? -10.690 -2.905 -11.395 1.00 65.69 182 GLU A N 1
ATOM 1432 C CA . GLU A 1 182 ? -11.065 -4.287 -11.060 1.00 65.69 182 GLU A CA 1
ATOM 1433 C C . GLU A 1 182 ? -11.087 -5.221 -12.270 1.00 65.69 182 GLU A C 1
ATOM 1435 O O . GLU A 1 182 ? -10.861 -6.426 -12.131 1.00 65.69 182 GLU A O 1
ATOM 1440 N N . VAL A 1 183 ? -11.409 -4.691 -13.452 1.00 71.25 183 VAL A N 1
ATOM 1441 C CA . VAL A 1 183 ? -11.326 -5.457 -14.698 1.00 71.25 183 VAL A CA 1
ATOM 1442 C C . VAL A 1 183 ? -9.862 -5.738 -15.022 1.00 71.25 183 VAL A C 1
ATOM 1444 O O . VAL A 1 183 ? -9.525 -6.893 -15.272 1.00 71.25 183 VAL A O 1
ATOM 1447 N N . MET A 1 184 ? -8.990 -4.727 -14.942 1.00 76.94 184 MET A N 1
ATOM 1448 C CA . MET A 1 184 ? -7.558 -4.863 -15.233 1.00 76.94 184 MET A CA 1
ATOM 1449 C C . MET A 1 184 ? -6.829 -5.776 -14.241 1.00 76.94 184 MET A C 1
ATOM 1451 O O . MET A 1 184 ? -5.963 -6.541 -14.656 1.00 76.94 184 MET A O 1
ATOM 1455 N N . ALA A 1 185 ? -7.224 -5.779 -12.965 1.00 69.25 185 ALA A N 1
ATOM 1456 C CA . ALA A 1 185 ? -6.680 -6.688 -11.951 1.00 69.25 185 ALA A CA 1
ATOM 1457 C C . ALA A 1 185 ? -7.009 -8.172 -12.214 1.00 69.25 185 ALA A C 1
ATOM 1459 O O . ALA A 1 185 ? -6.346 -9.062 -11.687 1.00 69.25 185 ALA A O 1
ATOM 1460 N N . LYS A 1 186 ? -8.045 -8.457 -13.016 1.00 71.69 186 LYS A N 1
ATOM 1461 C CA . LYS A 1 186 ? -8.499 -9.821 -13.343 1.00 71.69 186 LYS A CA 1
ATOM 1462 C C . LYS A 1 186 ? -7.955 -10.334 -14.674 1.00 71.69 186 LYS A C 1
ATOM 1464 O O . LYS A 1 186 ? -8.221 -11.483 -15.025 1.00 71.69 186 LYS A O 1
ATOM 1469 N N . VAL A 1 187 ? -7.224 -9.510 -15.427 1.00 75.00 187 VAL A N 1
ATOM 1470 C CA . VAL A 1 187 ? -6.634 -9.941 -16.697 1.00 75.00 187 VAL A CA 1
ATOM 1471 C C . VAL A 1 187 ? -5.396 -10.782 -16.415 1.00 75.00 187 VAL A C 1
ATOM 1473 O O . VAL A 1 187 ? -4.462 -10.351 -15.741 1.00 75.00 187 VAL A O 1
ATOM 1476 N N . GLN A 1 188 ? -5.394 -12.001 -16.944 1.00 76.50 188 GLN A N 1
ATOM 1477 C CA . GLN A 1 188 ? -4.349 -12.985 -16.702 1.00 76.50 188 GLN A CA 1
ATOM 1478 C C . GLN A 1 188 ? -3.165 -12.757 -17.651 1.00 76.50 188 GLN A C 1
ATOM 1480 O O . GLN A 1 188 ? -2.993 -13.458 -18.645 1.00 76.50 188 GLN A O 1
ATOM 1485 N N . PHE A 1 189 ? -2.360 -11.740 -17.355 1.00 88.81 189 PHE A N 1
ATOM 1486 C CA . PHE A 1 189 ? -1.072 -11.527 -18.012 1.00 88.81 189 PHE A CA 1
ATOM 1487 C C . PHE A 1 189 ? 0.074 -12.174 -17.226 1.00 88.81 189 PHE A C 1
ATOM 1489 O O . PHE A 1 189 ? -0.061 -12.531 -16.053 1.00 88.81 189 PHE A O 1
ATOM 1496 N N . HIS A 1 190 ? 1.215 -12.345 -17.895 1.00 90.75 190 HIS A N 1
ATOM 1497 C CA . HIS A 1 190 ? 2.446 -12.811 -17.264 1.00 90.75 190 HIS A CA 1
ATOM 1498 C C . HIS A 1 190 ? 2.926 -11.814 -16.200 1.00 90.75 190 HIS A C 1
ATOM 1500 O O . HIS A 1 190 ? 2.699 -10.608 -16.306 1.00 90.75 190 HIS A O 1
ATOM 1506 N N . LYS A 1 191 ? 3.624 -12.315 -15.179 1.00 92.31 191 LYS A N 1
ATOM 1507 C CA . LYS A 1 191 ? 4.282 -11.457 -14.188 1.00 92.31 191 LYS A CA 1
ATOM 1508 C C . LYS A 1 191 ? 5.545 -10.823 -14.791 1.00 92.31 191 LYS A C 1
ATOM 1510 O O . LYS A 1 191 ? 6.164 -11.450 -15.657 1.00 92.31 191 LYS A O 1
ATOM 1515 N N . PRO A 1 192 ? 5.977 -9.636 -14.327 1.00 93.44 192 PRO A N 1
ATOM 1516 C CA . PRO 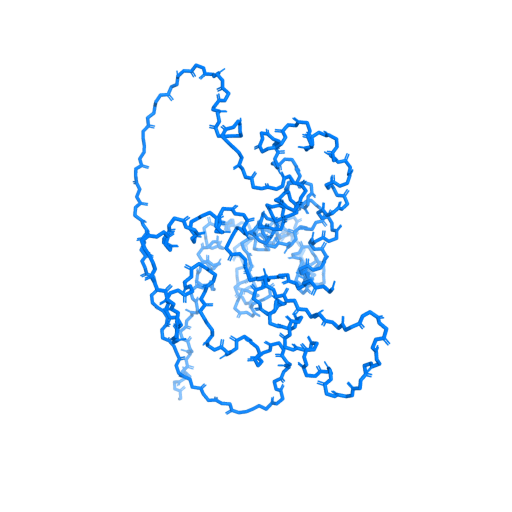A 1 192 ? 7.254 -9.052 -14.738 1.00 93.44 192 PRO A CA 1
ATOM 1517 C C . PRO A 1 192 ? 8.415 -10.050 -14.592 1.00 93.44 192 PRO A C 1
ATOM 1519 O O . PRO A 1 192 ? 8.566 -10.682 -13.547 1.00 93.44 192 PRO A O 1
ATOM 1522 N N . GLY A 1 193 ? 9.205 -10.227 -15.657 1.00 91.62 193 GLY A N 1
ATOM 1523 C CA . GLY A 1 193 ? 10.297 -11.209 -15.724 1.00 91.62 193 GLY A CA 1
ATOM 1524 C C . GLY A 1 193 ? 9.896 -12.618 -16.182 1.00 91.62 193 GLY A C 1
ATOM 1525 O O . GLY A 1 193 ? 10.767 -13.460 -16.395 1.00 91.62 193 GLY A O 1
ATOM 1526 N N . GLU A 1 194 ? 8.605 -12.892 -16.386 1.00 94.81 194 GLU A N 1
ATOM 1527 C CA . GLU A 1 194 ? 8.098 -14.190 -16.859 1.00 94.81 194 GLU A CA 1
ATOM 1528 C C . GLU A 1 194 ? 7.669 -14.174 -18.334 1.00 94.81 194 GLU A C 1
ATOM 1530 O O . GLU A 1 194 ? 6.820 -14.959 -18.756 1.00 94.81 194 GLU A O 1
ATOM 1535 N N . ASN A 1 195 ? 8.258 -13.288 -19.140 1.00 94.19 195 ASN A N 1
ATOM 1536 C CA . ASN A 1 195 ? 7.871 -13.072 -20.535 1.00 94.19 195 ASN A CA 1
ATOM 1537 C C . ASN A 1 195 ? 7.929 -14.360 -21.377 1.00 94.19 195 ASN A C 1
ATOM 1539 O O . ASN A 1 195 ? 7.074 -14.588 -22.221 1.00 94.19 195 ASN A O 1
ATOM 1543 N N . TYR A 1 196 ? 8.878 -15.256 -21.097 1.00 92.19 196 TYR A N 1
ATOM 1544 C CA . TYR A 1 196 ? 9.033 -16.539 -21.796 1.00 92.19 196 TYR A CA 1
ATOM 1545 C C . TYR A 1 196 ? 7.843 -17.503 -21.658 1.00 92.19 196 TYR A C 1
ATOM 1547 O O . TYR A 1 196 ? 7.797 -18.504 -22.367 1.00 92.19 196 TYR A O 1
ATOM 1555 N N . LYS A 1 197 ? 6.895 -17.232 -20.750 1.00 91.88 197 LYS A N 1
ATOM 1556 C CA . LYS A 1 197 ? 5.675 -18.032 -20.581 1.00 91.88 197 LYS A CA 1
ATOM 1557 C C . LYS A 1 197 ? 4.541 -17.603 -21.514 1.00 91.88 197 LYS A C 1
ATOM 1559 O O . LYS A 1 197 ? 3.527 -18.293 -21.571 1.00 91.88 197 LYS A O 1
ATOM 1564 N N . THR A 1 198 ? 4.660 -16.461 -22.195 1.00 91.44 198 THR A N 1
ATOM 1565 C CA . THR A 1 198 ? 3.615 -15.999 -23.113 1.00 91.44 198 THR A CA 1
ATOM 1566 C C . THR A 1 198 ? 3.701 -16.723 -24.446 1.00 91.44 198 THR A C 1
ATOM 1568 O O . THR A 1 198 ? 4.792 -16.994 -24.950 1.00 91.44 198 THR A O 1
ATOM 1571 N N . GLU A 1 199 ? 2.544 -16.983 -25.046 1.00 90.81 199 GLU A N 1
ATOM 1572 C CA . GLU A 1 199 ? 2.456 -17.576 -26.376 1.00 90.81 199 GLU A CA 1
ATOM 1573 C C . GLU A 1 199 ? 3.228 -16.735 -27.410 1.00 90.81 199 GLU A C 1
ATOM 1575 O O . GLU A 1 199 ? 3.138 -15.507 -27.426 1.00 90.81 199 GLU A O 1
ATOM 1580 N N . GLY A 1 200 ? 4.030 -17.397 -28.249 1.00 90.44 200 GLY A N 1
ATOM 1581 C CA . GLY A 1 200 ? 4.834 -16.746 -29.290 1.00 90.44 200 GLY A CA 1
ATOM 1582 C C . GLY A 1 200 ? 6.151 -16.113 -28.819 1.00 90.44 200 GLY A C 1
ATOM 1583 O O . GLY A 1 200 ? 6.876 -15.560 -29.646 1.00 90.44 200 GLY A O 1
ATOM 1584 N N . TYR A 1 201 ? 6.505 -16.198 -27.530 1.00 94.00 201 TYR A N 1
ATOM 1585 C CA . TYR A 1 201 ? 7.792 -15.688 -27.052 1.00 94.00 201 TYR A CA 1
ATOM 1586 C C . TYR A 1 201 ? 8.960 -16.568 -27.519 1.00 94.00 201 TYR A C 1
ATOM 1588 O O . TYR A 1 201 ? 8.985 -17.775 -27.280 1.00 94.00 201 TYR A O 1
ATOM 1596 N N . VAL A 1 202 ? 9.968 -15.960 -28.148 1.00 94.50 202 VAL A N 1
ATOM 1597 C CA . VAL A 1 202 ? 11.159 -16.676 -28.625 1.00 94.50 202 VAL A CA 1
ATOM 1598 C C . VAL A 1 202 ? 12.201 -16.758 -27.512 1.00 94.50 202 VAL A C 1
ATOM 1600 O O . VAL A 1 202 ? 12.741 -15.746 -27.058 1.00 94.50 202 VAL A O 1
ATOM 1603 N N . VAL A 1 203 ? 12.514 -17.981 -27.082 1.00 95.19 203 VAL A N 1
ATOM 1604 C CA . VAL A 1 203 ? 13.573 -18.238 -26.101 1.00 95.19 203 VAL A CA 1
ATOM 1605 C C . VAL A 1 203 ? 14.901 -18.436 -26.826 1.00 95.19 203 VAL A C 1
ATOM 1607 O O . VAL A 1 203 ? 15.060 -19.333 -27.648 1.00 95.19 203 VAL A O 1
ATOM 1610 N N . THR A 1 204 ? 15.865 -17.582 -26.501 1.00 95.62 204 THR A N 1
ATOM 1611 C CA . THR A 1 204 ? 17.243 -17.619 -26.999 1.00 95.62 204 THR A CA 1
ATOM 1612 C C . THR A 1 204 ? 18.190 -18.012 -25.861 1.00 95.62 204 THR A C 1
ATOM 1614 O O . THR A 1 204 ? 17.815 -17.887 -24.690 1.00 95.62 204 THR A O 1
ATOM 1617 N N . PRO A 1 205 ? 19.452 -18.384 -26.149 1.00 97.12 205 PRO A N 1
ATOM 1618 C CA . PRO A 1 205 ? 20.446 -18.649 -25.104 1.00 97.12 205 PRO A CA 1
ATOM 1619 C C . PRO A 1 205 ? 20.669 -17.478 -24.127 1.00 97.12 205 PRO A C 1
ATOM 1621 O O . PRO A 1 205 ? 21.087 -17.691 -22.995 1.00 97.12 205 PRO A O 1
ATOM 1624 N N . ASN A 1 206 ? 20.357 -16.242 -24.536 1.00 96.12 206 ASN A N 1
ATOM 1625 C CA . ASN A 1 206 ? 20.529 -15.040 -23.716 1.00 96.12 206 ASN A CA 1
ATOM 1626 C C . ASN A 1 206 ? 19.273 -14.637 -22.927 1.00 96.12 206 ASN A C 1
ATOM 1628 O O . ASN A 1 206 ? 19.339 -13.703 -22.130 1.00 96.12 206 ASN A O 1
ATOM 1632 N N . THR A 1 207 ? 18.129 -15.296 -23.137 1.00 93.81 207 THR A N 1
ATOM 1633 C CA . THR A 1 207 ? 16.831 -14.838 -22.616 1.00 93.81 207 THR A CA 1
ATOM 1634 C C . THR A 1 207 ? 16.818 -14.709 -21.094 1.00 93.81 207 THR A C 1
ATOM 1636 O O . THR A 1 207 ? 16.375 -13.684 -20.585 1.00 93.81 207 THR A O 1
ATOM 1639 N N . HIS A 1 208 ? 17.345 -15.689 -20.358 1.00 94.38 208 HIS A N 1
ATOM 1640 C CA . HIS A 1 208 ? 17.363 -15.621 -18.893 1.00 94.38 208 HIS A CA 1
ATOM 1641 C C . HIS A 1 208 ? 18.273 -14.505 -18.371 1.00 94.38 208 HIS A C 1
ATOM 1643 O O . HIS A 1 208 ? 17.853 -13.741 -17.507 1.00 94.38 208 HIS A O 1
ATOM 1649 N N . ARG A 1 209 ? 19.460 -14.327 -18.971 1.00 97.00 209 ARG A N 1
ATOM 1650 C CA . ARG A 1 209 ? 20.371 -13.222 -18.631 1.00 97.00 209 ARG A CA 1
ATOM 1651 C C . ARG A 1 209 ? 19.702 -11.858 -18.832 1.00 97.00 209 ARG A C 1
ATOM 1653 O O . ARG A 1 209 ? 19.777 -11.000 -17.960 1.00 97.00 209 ARG A O 1
ATOM 1660 N N . LEU A 1 210 ? 19.020 -11.669 -19.964 1.00 96.75 210 LEU A N 1
ATOM 1661 C CA . LEU A 1 210 ? 18.324 -10.418 -20.281 1.00 96.75 210 LEU A CA 1
ATOM 1662 C C . LEU A 1 210 ? 17.144 -10.152 -19.336 1.00 96.75 210 LEU A C 1
ATOM 1664 O O . LEU A 1 210 ? 16.918 -9.008 -18.951 1.00 96.75 210 LEU A O 1
ATOM 1668 N N . LEU A 1 211 ? 16.406 -11.190 -18.932 1.00 95.38 211 LEU A N 1
ATOM 1669 C CA . LEU A 1 211 ? 15.311 -11.054 -17.967 1.00 95.38 211 LEU A CA 1
ATOM 1670 C C . LEU A 1 211 ? 15.823 -10.712 -16.562 1.00 95.38 211 LEU A C 1
ATOM 1672 O O . LEU A 1 211 ? 15.214 -9.893 -15.879 1.00 95.38 211 LEU A O 1
ATOM 1676 N N . GLU A 1 212 ? 16.959 -11.268 -16.141 1.00 94.25 212 GLU A N 1
ATOM 1677 C CA . GLU A 1 212 ? 17.603 -10.883 -14.881 1.00 94.25 212 GLU A CA 1
ATOM 1678 C C . GLU A 1 212 ? 18.056 -9.417 -14.891 1.00 94.25 212 GLU A C 1
ATOM 1680 O O . GLU A 1 212 ? 17.835 -8.694 -13.920 1.00 94.25 212 GLU A O 1
ATOM 1685 N N . GLU A 1 213 ? 18.663 -8.951 -15.986 1.00 95.19 213 GLU A N 1
ATOM 1686 C CA . GLU A 1 213 ? 19.028 -7.538 -16.168 1.00 95.19 213 GLU A CA 1
ATOM 1687 C C . GLU A 1 213 ? 17.791 -6.633 -16.169 1.00 95.19 213 GLU A C 1
ATOM 1689 O O . GLU A 1 213 ? 17.765 -5.616 -15.476 1.00 95.19 213 GLU A O 1
ATOM 1694 N N . HIS A 1 214 ? 16.728 -7.042 -16.862 1.00 94.38 214 HIS A N 1
ATOM 1695 C CA . HIS A 1 214 ? 15.445 -6.349 -16.852 1.00 94.38 214 HIS A CA 1
ATOM 1696 C C . HIS A 1 214 ? 14.864 -6.227 -15.437 1.00 94.38 214 HIS A C 1
ATOM 1698 O O . HIS A 1 214 ? 14.449 -5.139 -15.040 1.00 94.38 214 HIS A O 1
ATOM 1704 N N . LEU A 1 215 ? 14.867 -7.302 -14.645 1.00 93.56 215 LEU A N 1
ATOM 1705 C CA . LEU A 1 215 ? 14.376 -7.276 -13.265 1.00 93.56 215 LEU A CA 1
ATOM 1706 C C . LEU A 1 215 ? 15.233 -6.386 -12.359 1.00 93.56 215 LEU A C 1
ATOM 1708 O O . LEU A 1 215 ? 14.692 -5.713 -11.483 1.00 93.56 215 LEU A O 1
ATOM 1712 N N . LYS A 1 216 ? 16.551 -6.325 -12.586 1.00 92.81 216 LYS A N 1
ATOM 1713 C CA . LYS A 1 216 ? 17.443 -5.399 -11.867 1.00 92.81 216 LYS A CA 1
ATOM 1714 C C . LYS A 1 216 ? 17.119 -3.935 -12.165 1.00 92.81 216 LYS A C 1
ATOM 1716 O O . LYS A 1 216 ? 17.213 -3.111 -11.260 1.00 92.81 216 LYS A O 1
ATOM 1721 N N . ILE A 1 217 ? 16.753 -3.617 -13.407 1.00 91.94 217 ILE A N 1
ATOM 1722 C CA . ILE A 1 217 ? 16.402 -2.253 -13.832 1.00 91.94 217 ILE A CA 1
ATOM 1723 C C . ILE A 1 217 ? 15.011 -1.864 -13.328 1.00 91.94 217 ILE A C 1
ATOM 1725 O O . ILE A 1 217 ? 14.828 -0.781 -12.786 1.00 91.94 217 ILE A O 1
ATOM 1729 N N . THR A 1 218 ? 14.033 -2.748 -13.501 1.00 90.81 218 THR A N 1
ATOM 1730 C CA . THR A 1 218 ? 12.613 -2.450 -13.250 1.00 90.81 218 THR A CA 1
ATOM 1731 C C . THR A 1 218 ? 12.164 -2.723 -11.819 1.00 90.81 218 THR A C 1
ATOM 1733 O O . THR A 1 218 ? 11.057 -2.347 -11.438 1.00 90.81 218 THR A O 1
ATOM 1736 N N . GLY A 1 219 ? 12.972 -3.436 -11.029 1.00 90.81 219 GLY A N 1
ATOM 1737 C CA . GLY A 1 219 ? 12.586 -3.898 -9.697 1.00 90.81 219 GLY A CA 1
ATOM 1738 C C . GLY A 1 219 ? 11.420 -4.895 -9.705 1.00 90.81 219 GLY A C 1
ATOM 1739 O O . GLY A 1 219 ? 10.794 -5.094 -8.669 1.00 90.81 219 GLY A O 1
ATOM 1740 N N . GLY A 1 220 ? 11.095 -5.494 -10.859 1.00 91.62 220 GLY A N 1
ATOM 1741 C CA . GLY A 1 220 ? 9.950 -6.396 -11.009 1.00 91.62 220 GLY A CA 1
ATOM 1742 C C . GLY A 1 220 ? 8.587 -5.697 -11.038 1.00 91.62 220 GLY A C 1
ATOM 1743 O O . GLY A 1 220 ? 7.571 -6.357 -10.823 1.00 91.62 220 GLY A O 1
ATOM 1744 N N . LYS A 1 221 ? 8.543 -4.383 -11.296 1.00 90.44 221 LYS A N 1
ATOM 1745 C CA . LYS A 1 221 ? 7.291 -3.634 -11.476 1.00 90.44 221 LYS A CA 1
ATOM 1746 C C . LYS A 1 221 ? 6.657 -3.901 -12.840 1.00 90.44 221 LYS A C 1
ATOM 1748 O O . LYS A 1 221 ? 7.343 -4.167 -13.827 1.00 90.44 221 LYS A O 1
ATOM 1753 N N . VAL A 1 222 ? 5.337 -3.735 -12.913 1.00 93.94 222 VAL A N 1
ATOM 1754 C CA . VAL A 1 222 ? 4.632 -3.606 -14.193 1.00 93.94 222 VAL A CA 1
ATOM 1755 C C . VAL A 1 222 ? 4.967 -2.248 -14.813 1.00 93.94 222 VAL A C 1
ATOM 1757 O O . VAL A 1 222 ? 4.863 -1.215 -14.157 1.00 93.94 222 VAL A O 1
ATOM 1760 N N . ILE A 1 223 ? 5.366 -2.241 -16.084 1.00 95.38 223 ILE A N 1
ATOM 1761 C CA . ILE A 1 223 ? 5.669 -1.020 -16.835 1.00 95.38 223 ILE A CA 1
ATOM 1762 C C . ILE A 1 223 ? 4.890 -1.063 -18.147 1.00 95.38 223 ILE A C 1
ATOM 1764 O O . ILE A 1 223 ? 5.055 -1.982 -18.948 1.00 95.38 223 ILE A O 1
ATOM 1768 N N . THR A 1 224 ? 4.041 -0.064 -18.367 1.00 96.19 224 THR A N 1
ATOM 1769 C CA . THR A 1 224 ? 3.241 0.098 -19.590 1.00 96.19 224 THR A CA 1
ATOM 1770 C C . THR A 1 224 ? 3.577 1.418 -20.282 1.00 96.19 224 THR A C 1
ATOM 1772 O O . THR A 1 224 ? 4.337 2.234 -19.755 1.00 96.19 224 THR A O 1
ATOM 1775 N N . ARG A 1 225 ? 3.041 1.634 -21.487 1.00 97.38 225 ARG A N 1
ATOM 1776 C CA . ARG A 1 225 ? 3.128 2.929 -22.168 1.00 97.38 225 ARG A CA 1
ATOM 1777 C C . ARG A 1 225 ? 1.856 3.224 -22.948 1.00 97.38 225 ARG A C 1
ATOM 1779 O O . ARG A 1 225 ? 1.293 2.311 -23.550 1.00 97.38 225 ARG A O 1
ATOM 1786 N N . PHE A 1 226 ? 1.464 4.487 -23.016 1.00 96.75 226 PHE A N 1
ATOM 1787 C CA . PHE A 1 226 ? 0.474 4.988 -23.960 1.00 96.75 226 PHE A CA 1
ATOM 1788 C C . PHE A 1 226 ? 1.184 5.938 -24.930 1.00 96.75 226 PHE A C 1
ATOM 1790 O O . PHE A 1 226 ? 1.484 7.044 -24.516 1.00 96.75 226 PHE A O 1
ATOM 1797 N N . PRO A 1 227 ? 1.484 5.522 -26.177 1.00 96.00 227 PRO A N 1
ATOM 1798 C CA . PRO A 1 227 ? 2.282 6.319 -27.108 1.00 96.00 227 PRO A CA 1
ATOM 1799 C C . PRO A 1 227 ? 1.401 6.993 -28.182 1.00 96.00 227 PRO A C 1
ATOM 1801 O O . PRO A 1 227 ? 1.296 6.457 -29.291 1.00 96.00 227 PRO A O 1
ATOM 1804 N N . PRO A 1 228 ? 0.714 8.115 -27.892 1.00 95.31 228 PRO A N 1
ATOM 1805 C CA . PRO A 1 228 ? -0.001 8.857 -28.921 1.00 95.31 228 PRO A CA 1
ATOM 1806 C C . PRO A 1 228 ? 0.988 9.539 -29.872 1.00 95.31 228 PRO A C 1
ATOM 1808 O O . PRO A 1 228 ? 2.114 9.871 -29.502 1.00 95.31 228 PRO A O 1
ATOM 1811 N N . GLU A 1 229 ? 0.557 9.801 -31.103 1.00 95.44 229 GLU A N 1
ATOM 1812 C CA . GLU A 1 229 ? 1.306 10.714 -31.964 1.00 95.44 229 GLU A CA 1
ATOM 1813 C C . GLU A 1 229 ? 1.292 12.124 -31.343 1.00 95.44 229 GLU A C 1
ATOM 1815 O O . GLU A 1 229 ? 0.214 12.586 -30.963 1.00 95.44 229 GLU A O 1
ATOM 1820 N N . PRO A 1 230 ? 2.433 12.841 -31.262 1.00 93.94 230 PRO A N 1
ATOM 1821 C CA . PRO A 1 230 ? 2.504 14.137 -30.575 1.00 93.94 230 PRO A CA 1
ATOM 1822 C C . PRO A 1 230 ? 1.517 15.191 -31.093 1.00 93.94 230 PRO A C 1
ATOM 1824 O O . PRO A 1 230 ? 1.036 16.017 -30.326 1.00 93.94 230 PRO A O 1
ATOM 1827 N N . ASN A 1 231 ? 1.203 15.143 -32.391 1.00 94.75 231 ASN A N 1
ATOM 1828 C CA . ASN A 1 231 ? 0.241 16.036 -33.045 1.00 94.75 231 ASN A CA 1
ATOM 1829 C C . ASN A 1 231 ? -1.091 15.333 -33.378 1.00 94.75 231 ASN A C 1
ATOM 1831 O O . ASN A 1 231 ? -1.905 15.871 -34.127 1.00 94.75 231 ASN A O 1
ATOM 1835 N N . GLY A 1 232 ? -1.301 14.115 -32.876 1.00 93.50 232 GLY A N 1
ATOM 1836 C CA . GLY A 1 232 ? -2.506 13.330 -33.119 1.00 93.50 232 GLY A CA 1
ATOM 1837 C C . GLY A 1 232 ? -3.700 13.829 -32.304 1.00 93.50 232 GLY A C 1
ATOM 1838 O O . GLY A 1 232 ? -3.554 14.336 -31.193 1.00 93.50 232 GLY A O 1
ATOM 1839 N N . ILE A 1 233 ? -4.912 13.649 -32.839 1.00 94.06 233 ILE A N 1
ATOM 1840 C CA . ILE A 1 233 ? -6.154 14.017 -32.146 1.00 94.06 233 ILE A CA 1
ATOM 1841 C C . ILE A 1 233 ? -6.756 12.780 -31.480 1.00 94.06 233 ILE A C 1
ATOM 1843 O O . ILE A 1 233 ? -7.152 11.814 -32.138 1.00 94.06 233 ILE A O 1
ATOM 1847 N N . LEU A 1 234 ? -6.873 12.827 -30.153 1.00 94.88 234 LEU A N 1
ATOM 1848 C CA . LEU A 1 234 ? -7.460 11.740 -29.382 1.00 94.88 234 LEU A CA 1
ATOM 1849 C C . LEU A 1 234 ? -8.984 11.691 -29.566 1.00 94.88 234 LEU A C 1
ATOM 1851 O O . LEU A 1 234 ? -9.719 12.542 -29.080 1.00 94.88 234 LEU A O 1
ATOM 1855 N N . HIS A 1 235 ? -9.471 10.653 -30.240 1.00 93.31 235 HIS A N 1
ATOM 1856 C CA . HIS A 1 235 ? -10.892 10.290 -30.284 1.00 93.31 235 HIS A CA 1
ATOM 1857 C C . HIS A 1 235 ? -11.271 9.221 -29.239 1.00 93.31 235 HIS A C 1
ATOM 1859 O O . HIS A 1 235 ? -10.405 8.615 -28.610 1.00 93.31 235 HIS A O 1
ATOM 1865 N N . ILE A 1 236 ? -12.560 8.872 -29.141 1.00 92.31 236 ILE A N 1
ATOM 1866 C CA . ILE A 1 236 ? -13.097 7.911 -28.155 1.00 92.31 236 ILE A CA 1
ATOM 1867 C C . ILE A 1 236 ? -12.413 6.532 -28.155 1.00 92.31 236 ILE A C 1
ATOM 1869 O O . ILE A 1 236 ? -12.232 5.937 -27.098 1.00 92.31 236 ILE A O 1
ATOM 1873 N N . GLY A 1 237 ? -11.948 6.035 -29.307 1.00 87.69 237 GLY A N 1
ATOM 1874 C CA . GLY A 1 237 ? -11.127 4.815 -29.367 1.00 87.69 237 GLY A CA 1
ATOM 1875 C C . GLY A 1 237 ? -9.871 4.855 -28.476 1.00 87.69 237 GLY A C 1
ATOM 1876 O O . GLY A 1 237 ? -9.518 3.840 -27.876 1.00 87.69 237 GLY A O 1
ATOM 1877 N N . HIS A 1 238 ? -9.253 6.028 -28.290 1.00 95.50 238 HIS A N 1
ATOM 1878 C CA . HIS A 1 238 ? -8.108 6.197 -27.393 1.00 95.50 238 HIS A CA 1
ATOM 1879 C C . HIS A 1 238 ? -8.489 6.078 -25.922 1.00 95.50 238 HIS A C 1
ATOM 1881 O O . HIS A 1 238 ? -7.646 5.678 -25.126 1.00 95.50 238 HIS A O 1
ATOM 1887 N N . ALA A 1 239 ? -9.748 6.329 -25.549 1.00 89.94 239 ALA A N 1
ATOM 1888 C CA . ALA A 1 239 ? -10.191 6.130 -24.173 1.00 89.94 239 ALA A CA 1
ATOM 1889 C C . ALA A 1 239 ? -9.961 4.677 -23.727 1.00 89.94 239 ALA A C 1
ATOM 1891 O O . ALA A 1 239 ? -9.551 4.448 -22.592 1.00 89.94 239 ALA A O 1
ATOM 1892 N N . LYS A 1 240 ? -10.135 3.692 -24.622 1.00 88.69 240 LYS A N 1
ATOM 1893 C CA . LYS A 1 240 ? -9.818 2.286 -24.328 1.00 88.69 240 LYS A CA 1
ATOM 1894 C C . LYS A 1 240 ? -8.317 2.078 -24.108 1.00 88.69 240 LYS A C 1
ATOM 1896 O O . LYS A 1 240 ? -7.937 1.420 -23.146 1.00 88.69 240 LYS A O 1
ATOM 1901 N N . ALA A 1 241 ? -7.474 2.638 -24.973 1.00 90.44 241 ALA A N 1
ATOM 1902 C CA . ALA A 1 241 ? -6.022 2.509 -24.863 1.00 90.44 241 ALA A CA 1
ATOM 1903 C C . ALA A 1 241 ? -5.478 3.179 -23.589 1.00 90.44 241 ALA A C 1
ATOM 1905 O O . ALA A 1 241 ? -4.681 2.574 -22.880 1.00 90.44 241 ALA A O 1
ATOM 1906 N N . ILE A 1 242 ? -5.952 4.380 -23.256 1.00 92.06 242 ILE A N 1
ATOM 1907 C CA . ILE A 1 242 ? -5.583 5.097 -22.028 1.00 92.06 242 ILE A CA 1
ATOM 1908 C C . ILE A 1 242 ? -5.969 4.260 -20.805 1.00 92.06 242 ILE A C 1
ATOM 1910 O O . ILE A 1 242 ? -5.121 3.945 -19.976 1.00 92.06 242 ILE A O 1
ATOM 1914 N N . ASN A 1 243 ? -7.228 3.825 -20.729 1.00 90.25 243 ASN A N 1
ATOM 1915 C CA . ASN A 1 243 ? -7.720 3.044 -19.595 1.00 90.25 243 ASN A CA 1
ATOM 1916 C C . ASN A 1 243 ? -7.018 1.688 -19.441 1.00 90.25 243 ASN A C 1
ATOM 1918 O O . ASN A 1 243 ? -6.810 1.246 -18.316 1.00 90.25 243 ASN A O 1
ATOM 1922 N N . ILE A 1 244 ? -6.639 1.028 -20.540 1.00 90.62 244 ILE A N 1
ATOM 1923 C CA . ILE A 1 244 ? -5.851 -0.210 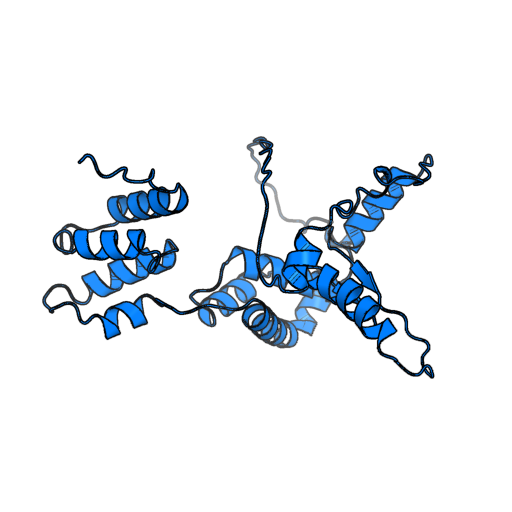-20.481 1.00 90.62 244 ILE A CA 1
ATOM 1924 C C . ILE A 1 244 ? -4.442 0.073 -19.972 1.00 90.62 244 ILE A C 1
ATOM 1926 O O . ILE A 1 244 ? -4.027 -0.557 -19.010 1.00 90.62 244 ILE A O 1
ATOM 1930 N N . ASN A 1 245 ? -3.712 1.005 -20.582 1.00 92.75 245 ASN A N 1
ATOM 1931 C CA . ASN A 1 245 ? -2.304 1.211 -20.243 1.00 92.75 245 ASN A CA 1
ATOM 1932 C C . ASN A 1 245 ? -2.149 1.771 -18.820 1.00 92.75 245 ASN A C 1
ATOM 1934 O O . ASN A 1 245 ? -1.549 1.124 -17.962 1.00 92.75 245 ASN A O 1
ATOM 1938 N N . PHE A 1 246 ? -2.787 2.908 -18.525 1.00 93.06 246 PHE A N 1
ATOM 1939 C CA . PHE A 1 246 ? -2.712 3.527 -17.199 1.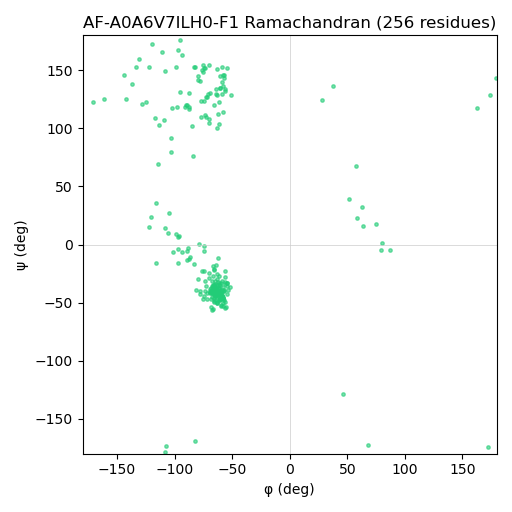00 93.06 246 PHE A CA 1
ATOM 1940 C C . PHE A 1 246 ? -3.425 2.691 -16.133 1.00 93.06 246 PHE A C 1
ATOM 1942 O O . PHE A 1 246 ? -2.891 2.500 -15.042 1.00 93.06 246 PHE A O 1
ATOM 1949 N N . GLY A 1 247 ? -4.603 2.142 -16.446 1.00 90.62 247 GLY A N 1
ATOM 1950 C CA . GLY A 1 247 ? -5.369 1.339 -15.493 1.00 90.62 247 GLY A CA 1
ATOM 1951 C C . GLY A 1 247 ? -4.690 0.015 -15.145 1.00 90.62 247 GLY A C 1
ATOM 1952 O O . GLY A 1 247 ? -4.748 -0.405 -13.992 1.00 90.62 247 GLY A O 1
ATOM 1953 N N . TYR A 1 248 ? -4.009 -0.632 -16.098 1.00 91.31 248 TYR A N 1
ATOM 1954 C CA . TYR A 1 248 ? -3.263 -1.861 -15.823 1.00 91.31 248 TYR A CA 1
ATOM 1955 C C . TYR A 1 248 ? -2.028 -1.607 -14.956 1.00 91.31 248 TYR A C 1
ATOM 1957 O O . TYR A 1 248 ? -1.781 -2.375 -14.025 1.00 91.31 248 TYR A O 1
ATOM 1965 N N . ALA A 1 249 ? -1.292 -0.518 -15.207 1.00 91.19 249 ALA A N 1
ATOM 1966 C CA . ALA A 1 249 ? -0.203 -0.094 -14.332 1.00 91.19 249 ALA A CA 1
ATOM 1967 C C . ALA A 1 249 ? -0.710 0.197 -12.911 1.00 91.19 249 ALA A C 1
ATOM 1969 O O . ALA A 1 249 ? -0.216 -0.405 -11.961 1.00 91.19 249 ALA A O 1
ATOM 1970 N N . ALA A 1 250 ? -1.748 1.026 -12.765 1.00 88.88 250 ALA A N 1
ATOM 1971 C CA . ALA A 1 250 ? -2.312 1.381 -11.462 1.00 88.88 250 ALA A CA 1
ATOM 1972 C C . ALA A 1 250 ? -2.810 0.153 -10.676 1.00 88.88 250 ALA A C 1
ATOM 1974 O O . ALA A 1 250 ? -2.500 -0.002 -9.497 1.00 88.88 250 ALA A O 1
ATOM 1975 N N . ALA A 1 251 ? -3.518 -0.769 -11.337 1.00 87.56 251 ALA A N 1
ATOM 1976 C CA . ALA A 1 251 ? -4.045 -1.981 -10.704 1.00 87.56 251 ALA A CA 1
ATOM 1977 C C . ALA A 1 251 ? -2.959 -2.974 -10.246 1.00 87.56 251 ALA A C 1
ATOM 1979 O O . ALA A 1 251 ? -3.246 -3.847 -9.429 1.00 87.56 251 ALA A O 1
ATOM 1980 N N . ASN A 1 252 ? -1.731 -2.864 -10.764 1.00 88.00 252 ASN A N 1
ATOM 1981 C CA . ASN A 1 252 ? -0.626 -3.782 -10.475 1.00 88.00 252 ASN A CA 1
ATOM 1982 C C . ASN A 1 252 ? 0.592 -3.077 -9.851 1.00 88.00 252 ASN A C 1
ATOM 1984 O O . ASN A 1 252 ? 1.711 -3.578 -9.976 1.00 88.00 252 ASN A O 1
ATOM 1988 N N . ASN A 1 253 ? 0.393 -1.918 -9.206 1.00 87.62 253 ASN A N 1
ATOM 1989 C CA . ASN A 1 253 ? 1.461 -1.127 -8.574 1.00 87.62 253 ASN A CA 1
ATOM 1990 C C . ASN A 1 253 ? 2.647 -0.849 -9.523 1.00 87.62 253 ASN A C 1
ATOM 1992 O O . ASN A 1 253 ? 3.818 -0.934 -9.148 1.00 87.62 253 ASN A O 1
ATOM 1996 N N . GLY A 1 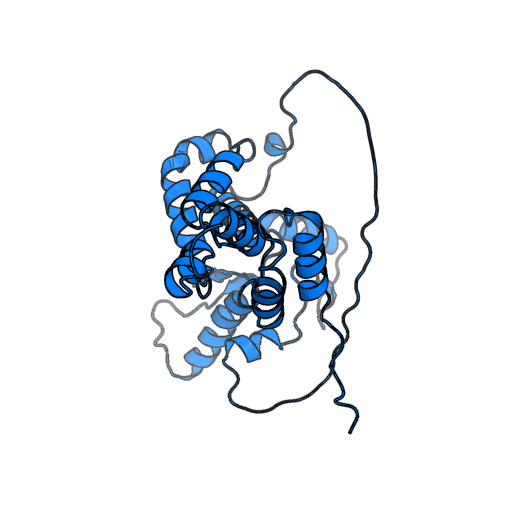254 ? 2.320 -0.586 -10.785 1.00 90.00 254 GLY A N 1
ATOM 1997 C CA . GLY A 1 254 ? 3.248 -0.300 -11.864 1.00 90.00 254 GLY A CA 1
ATOM 1998 C C . GLY A 1 254 ? 3.233 1.164 -12.291 1.00 90.00 254 GLY A C 1
ATOM 1999 O O . GLY A 1 254 ? 2.543 1.994 -11.707 1.00 90.00 254 GLY A O 1
ATOM 2000 N N . ILE A 1 255 ? 3.964 1.462 -13.364 1.00 92.69 255 ILE A N 1
ATOM 2001 C CA . ILE A 1 255 ? 4.031 2.796 -13.978 1.00 92.69 255 ILE A CA 1
ATOM 2002 C C . ILE A 1 255 ? 3.609 2.750 -15.451 1.00 92.69 255 ILE A C 1
ATOM 2004 O O . ILE A 1 255 ? 3.736 1.720 -16.122 1.00 92.69 255 ILE A O 1
ATOM 2008 N N . CYS A 1 256 ? 3.098 3.869 -15.964 1.00 95.56 256 CYS A N 1
ATOM 2009 C CA . CYS A 1 256 ? 2.767 4.041 -17.376 1.00 95.56 256 CYS A CA 1
ATOM 2010 C C . CYS A 1 256 ? 3.483 5.271 -17.929 1.00 95.56 256 CYS A C 1
ATOM 2012 O O . CYS A 1 256 ? 3.284 6.375 -17.429 1.00 95.56 256 CYS A O 1
ATOM 2014 N N . TYR A 1 257 ? 4.288 5.082 -18.972 1.00 96.06 257 TYR A N 1
ATOM 2015 C CA . TYR A 1 257 ? 4.884 6.188 -19.721 1.00 96.06 257 TYR A CA 1
ATOM 2016 C C . TYR A 1 257 ? 3.870 6.787 -20.704 1.00 96.06 257 TYR A C 1
ATOM 2018 O O . TYR A 1 257 ? 3.096 6.043 -21.315 1.00 96.06 257 TYR A O 1
ATOM 2026 N N . LEU A 1 258 ? 3.891 8.111 -20.855 1.00 93.31 258 LEU A N 1
ATOM 2027 C CA . LEU A 1 258 ? 3.157 8.861 -21.876 1.00 93.31 258 LEU A CA 1
ATOM 2028 C C . LEU A 1 258 ? 4.135 9.339 -22.952 1.00 93.31 258 LEU A C 1
ATOM 2030 O O . LEU A 1 258 ? 5.156 9.941 -22.553 1.00 93.31 258 LEU A O 1
#

Solvent-accessible surface area (backbone atoms only — not comparable to full-atom values): 16123 Å² total; per-residue (Å²): 130,86,76,84,71,77,81,82,51,69,73,53,52,53,47,52,50,51,46,68,75,66,66,49,83,90,49,53,90,49,46,67,61,54,51,52,35,36,75,69,54,55,42,74,45,68,67,30,48,53,36,44,55,51,53,47,66,77,41,65,93,52,81,86,54,63,67,64,49,35,61,69,29,46,45,88,63,79,69,49,72,66,58,51,51,55,53,49,52,56,55,46,64,75,41,42,69,56,38,67,72,45,44,83,72,45,77,61,62,65,57,55,51,52,48,45,66,78,41,68,78,47,59,69,64,59,53,53,51,51,51,56,48,55,51,39,74,74,66,49,53,86,49,73,78,61,69,53,73,79,94,69,85,88,81,87,85,90,86,87,84,83,87,81,88,80,87,80,87,84,88,84,88,88,90,83,86,74,52,69,43,61,52,42,61,65,57,91,69,75,59,62,70,40,61,79,76,44,89,89,50,84,84,52,99,56,45,65,63,52,34,54,53,47,33,56,62,54,72,54,44,41,77,38,60,46,85,75,60,94,88,58,82,87,52,76,76,46,55,57,51,48,50,50,24,48,27,39,11,60,50,55,75,29,45,54,49,113

Nearest PDB structures (foldseek):
  4ye6-assembly1_A  TM=9.167E-01  e=3.196E-17  Homo sapiens
  4ye9-assembly1_A  TM=9.150E-01  e=2.666E-16  Homo sapiens
  4ye8-assembly1_A  TM=9.063E-01  e=1.485E-15  Homo sapiens
  4r3z-assembly1_C  TM=9.040E-01  e=3.186E-05  Homo sapiens
  3tl4-assembly1_X  TM=7.303E-01  e=6.656E-06  Saccharomyces cerevisiae S288C

Radius of gyration: 24.24 Å; Cα contacts (8 Å, |Δi|>4): 191; chains: 1; bounding box: 67×41×69 Å

Organism: NCBI:txid1563983

Mean predicted aligned error: 14.66 Å